Protein AF-A0A833AMT4-F1 (afdb_monomer_lite)

Secondary structure (DSSP, 8-state):
-TTSTTSGGGHHHHHHHHHT-HHHHTTTT--S-HHHHHHTSHHHIIIIIS--TTS--HHHHH-SSS--PPPHHHHHHHHHHH-HHHHHHHHHSTHHHHHHHTT--HHHHHH-STT-----GGGSSSSTT-SGGGT--TTSHHHHHHHHHHHHHHHHHHHHHHHHHHHHHHHHTT---HHHHHHHHHHHHHHHHHHHHGGGT-HHHHHHHHHHHHHHHHHHHHHHHHHHHHHHHHHHHHHHHHHHHHHHHHHHHHHHHHHTT-

Foldseek 3Di:
DCPDCPQQQNVLVNVLVQLQDCVNCVVVPHHRCLSVLLCQAPLNCCCHVVVPSVRDDQCLQQNDPNSDNQPLVRNLVSCCVPLVLLSVLLCPAPVNVVCVVVSHNPPCLQQNDSNGYDDDLCCFADDPNHSQCVPDDPPDPLNVLRNLLSVLLVVLVVLLVVLVVLLVVLVVLPFDNVLLVVLSVVLVVLSVVLVSNVSNSGSVVSNVSSVVSNVSSVVSVVVSVVRVVVVVVVVVVVVVVVVVVVVVVVVVVVVVVVVVVD

Radius of gyration: 29.35 Å; chains: 1; bounding box: 93×36×85 Å

Sequence (262 aa):
DARSTTYALNMPGTCKTCHSDNEYMKEYNIATKQYDDYAGSVHGIALLENQDTGAPACNDCHGNHGAMPPGLTSISHVCGTCHVNNMEYFSESAMAEEFMESDLHACEECHGNHAVQKTNDDMIGSGEKSTCIECHDEGEEAYETAEQIHLDLKNLVTAYDSSSTLLKEVERVGMDALEMSYAVKDAKQRLTQARTLVHTFDADQVKAKTDEGLKFTQDAFDLGVAQLKELQFRRFGFGIATFFMSIVLVALYFKIKDIEKK

Structure (mmCIF, N/CA/C/O backbone):
data_AF-A0A833AMT4-F1
#
_entry.id   AF-A0A833AMT4-F1
#
loop_
_atom_site.group_PDB
_atom_site.id
_atom_site.type_symbol
_atom_site.label_atom_id
_atom_site.label_alt_id
_atom_site.label_comp_id
_atom_site.label_asym_id
_atom_site.label_entity_id
_atom_site.label_seq_id
_atom_site.pdbx_PDB_ins_code
_atom_site.Cartn_x
_atom_site.Cartn_y
_atom_site.Cartn_z
_atom_site.occupancy
_atom_site.B_iso_or_equiv
_atom_site.auth_seq_id
_atom_site.auth_comp_id
_atom_site.auth_asym_id
_atom_site.auth_atom_id
_atom_site.pdbx_PDB_model_num
ATOM 1 N N . ASP A 1 1 ? -7.154 17.784 -28.359 1.00 82.38 1 ASP A N 1
ATOM 2 C CA . ASP A 1 1 ? -8.407 17.277 -28.960 1.00 82.38 1 ASP A CA 1
ATOM 3 C C . ASP A 1 1 ? -8.481 15.782 -28.670 1.00 82.38 1 ASP A C 1
ATOM 5 O O . ASP A 1 1 ? -7.497 15.102 -28.935 1.00 82.38 1 ASP A O 1
ATOM 9 N N . ALA A 1 2 ? -9.587 15.287 -28.107 1.00 89.19 2 ALA A N 1
ATOM 10 C CA . ALA A 1 2 ? -9.754 13.875 -27.734 1.00 89.19 2 ALA A CA 1
ATOM 11 C C . ALA A 1 2 ? -9.814 12.912 -28.938 1.00 89.19 2 ALA A C 1
ATOM 13 O O . ALA A 1 2 ? -9.677 11.704 -28.781 1.00 89.19 2 ALA A O 1
ATOM 14 N N . ARG A 1 3 ? -9.997 13.441 -30.153 1.00 90.75 3 ARG A N 1
ATOM 15 C CA . ARG A 1 3 ? -9.976 12.674 -31.406 1.00 90.75 3 ARG A CA 1
ATOM 16 C C . ARG A 1 3 ? -8.568 12.503 -31.976 1.00 90.75 3 ARG A C 1
ATOM 18 O O . ARG A 1 3 ? -8.404 11.788 -32.957 1.00 90.75 3 ARG A O 1
ATOM 25 N N . SER A 1 4 ? -7.567 13.186 -31.414 1.00 92.62 4 SER A N 1
ATOM 26 C CA . SER A 1 4 ? -6.183 13.047 -31.869 1.00 92.62 4 SER A CA 1
ATOM 27 C C . SER A 1 4 ? -5.673 11.638 -31.587 1.00 92.62 4 SER A C 1
ATOM 29 O O . SER A 1 4 ? -5.893 11.113 -30.496 1.00 92.62 4 SER A O 1
ATOM 31 N N . THR A 1 5 ? -4.918 11.060 -32.517 1.00 90.38 5 THR A N 1
ATOM 32 C CA . THR A 1 5 ? -4.186 9.799 -32.297 1.00 90.38 5 THR A CA 1
ATOM 33 C C . THR A 1 5 ? -3.156 9.925 -31.172 1.00 90.38 5 THR A C 1
ATOM 35 O O . THR A 1 5 ? -2.824 8.942 -30.519 1.00 90.38 5 THR A O 1
ATOM 38 N N . THR A 1 6 ? -2.704 11.150 -30.897 1.00 88.00 6 THR A N 1
ATOM 39 C CA . THR A 1 6 ? -1.773 11.473 -29.810 1.00 88.00 6 THR A CA 1
ATOM 40 C C . THR A 1 6 ? -2.452 11.870 -28.498 1.00 88.00 6 THR A C 1
ATOM 42 O O . THR A 1 6 ? -1.788 12.302 -27.560 1.00 88.00 6 THR A O 1
ATOM 45 N N . TYR A 1 7 ? -3.780 11.783 -28.412 1.00 92.75 7 TYR A N 1
ATOM 46 C CA . TYR A 1 7 ? -4.465 11.957 -27.134 1.00 92.75 7 TYR A CA 1
ATOM 47 C C . TYR A 1 7 ? -4.157 10.767 -26.217 1.00 92.75 7 TYR A C 1
ATOM 49 O O . TYR A 1 7 ? -4.124 9.641 -26.705 1.00 92.75 7 TYR A O 1
ATOM 57 N N . ALA A 1 8 ? -3.968 11.000 -24.913 1.00 90.94 8 ALA A N 1
ATOM 58 C CA . ALA A 1 8 ? -3.487 9.992 -23.959 1.00 90.94 8 ALA A CA 1
ATOM 59 C C . ALA A 1 8 ? -4.225 8.643 -24.071 1.00 90.94 8 ALA A C 1
ATOM 61 O O . ALA A 1 8 ? -3.590 7.612 -24.262 1.00 90.94 8 ALA A O 1
ATOM 62 N N . LEU A 1 9 ? -5.565 8.655 -24.099 1.00 94.38 9 LEU A N 1
ATOM 63 C CA . LEU A 1 9 ? -6.379 7.432 -24.218 1.00 94.38 9 LEU A CA 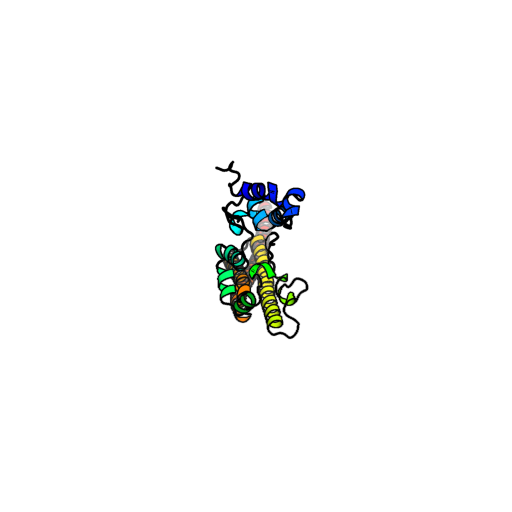1
ATOM 64 C C . LEU A 1 9 ? -6.212 6.694 -25.558 1.00 94.38 9 LEU A C 1
ATOM 66 O O . LEU A 1 9 ? -6.412 5.485 -25.637 1.00 94.38 9 LEU A O 1
ATOM 70 N N . ASN A 1 10 ? -5.852 7.413 -26.621 1.00 95.25 10 ASN A N 1
ATOM 71 C CA . ASN A 1 10 ? -5.658 6.842 -27.952 1.00 95.25 10 ASN A CA 1
ATOM 72 C C . ASN A 1 10 ? -4.206 6.409 -28.182 1.00 95.25 10 ASN A C 1
ATOM 74 O O . ASN A 1 10 ? -3.952 5.622 -29.092 1.00 95.25 10 ASN A O 1
ATOM 78 N N . MET A 1 11 ? -3.260 6.902 -27.376 1.00 93.94 11 MET A N 1
ATOM 79 C CA . MET A 1 11 ? -1.833 6.709 -27.609 1.00 93.94 11 MET A CA 1
ATOM 80 C C . MET A 1 11 ? -1.427 5.229 -27.631 1.00 93.94 11 MET A C 1
ATOM 82 O O . MET A 1 11 ? -0.800 4.828 -28.614 1.00 93.94 11 MET A O 1
ATOM 86 N N . PRO A 1 12 ? -1.842 4.373 -26.671 1.00 94.81 12 PRO A N 1
ATOM 87 C CA . PRO A 1 12 ? -1.539 2.943 -26.754 1.00 94.81 12 PRO A CA 1
ATOM 88 C C . PRO A 1 12 ? -2.113 2.292 -28.019 1.00 94.81 12 PRO A C 1
ATOM 90 O O . PRO A 1 12 ? -1.480 1.440 -28.642 1.00 94.81 12 PRO A O 1
ATOM 93 N N . GLY A 1 13 ? -3.299 2.743 -28.444 1.00 94.38 13 GLY A N 1
ATOM 94 C CA . GLY A 1 13 ? -3.941 2.314 -29.685 1.00 94.38 13 GLY A CA 1
ATOM 95 C C . GLY A 1 13 ? -3.185 2.748 -30.942 1.00 94.38 13 GLY A C 1
ATOM 96 O O . GLY A 1 13 ? -3.172 2.012 -31.922 1.00 94.38 13 GLY A O 1
ATOM 97 N N . THR A 1 14 ? -2.522 3.901 -30.913 1.00 93.12 14 THR A N 1
ATOM 98 C CA . THR A 1 14 ? -1.650 4.364 -31.997 1.00 93.12 14 THR A CA 1
ATOM 99 C C . THR A 1 14 ? -0.387 3.514 -32.073 1.00 93.12 14 THR A C 1
ATOM 101 O O . THR A 1 14 ? -0.063 3.008 -33.145 1.00 93.12 14 THR A O 1
ATOM 104 N N . CYS A 1 15 ? 0.291 3.284 -30.946 1.00 90.88 15 CYS A N 1
ATOM 105 C CA . CYS A 1 15 ? 1.526 2.496 -30.906 1.00 90.88 15 CYS A CA 1
ATOM 106 C C . CYS A 1 15 ? 1.301 1.044 -31.358 1.00 90.88 15 CYS A C 1
ATOM 108 O O . CYS A 1 15 ? 2.077 0.523 -32.163 1.00 90.88 15 CYS A O 1
ATOM 110 N N . LYS A 1 16 ? 0.206 0.404 -30.918 1.00 93.81 16 LYS A N 1
ATOM 111 C CA . LYS A 1 16 ? -0.076 -1.000 -31.264 1.00 93.81 16 LYS A CA 1
ATOM 112 C C . LYS A 1 16 ? -0.312 -1.243 -32.756 1.00 93.81 16 LYS A C 1
ATOM 114 O O . LYS A 1 16 ? -0.149 -2.374 -33.197 1.00 93.81 16 LYS A O 1
ATOM 119 N N . THR A 1 17 ? -0.684 -0.215 -33.532 1.00 92.56 17 THR A N 1
ATOM 120 C CA . THR A 1 17 ? -0.921 -0.369 -34.983 1.00 92.56 17 THR A CA 1
ATOM 121 C C . THR A 1 17 ? 0.271 -0.974 -35.717 1.00 92.56 17 THR A C 1
ATOM 123 O O . THR A 1 17 ? 0.063 -1.746 -36.645 1.00 92.56 17 THR A O 1
ATOM 126 N N . CYS A 1 18 ? 1.489 -0.667 -35.263 1.00 90.62 18 CYS A N 1
ATOM 127 C CA . CYS A 1 18 ? 2.718 -1.273 -35.765 1.00 90.62 18 CYS A CA 1
ATOM 128 C C . CYS A 1 18 ? 3.323 -2.240 -34.741 1.00 90.62 18 CYS A C 1
ATOM 130 O O . CYS A 1 18 ? 3.730 -3.336 -35.105 1.00 90.62 18 CYS A O 1
ATOM 132 N N . HIS A 1 19 ? 3.355 -1.872 -33.453 1.00 89.62 19 HIS A N 1
ATOM 133 C CA . HIS A 1 19 ? 4.061 -2.648 -32.425 1.00 89.62 19 HIS A CA 1
ATOM 134 C C . HIS A 1 19 ? 3.354 -3.939 -31.992 1.00 89.62 19 HIS A C 1
ATOM 136 O O . HIS A 1 19 ? 3.947 -4.716 -31.255 1.00 89.62 19 HIS A O 1
ATOM 142 N N . SER A 1 20 ? 2.130 -4.196 -32.457 1.00 93.25 20 SER A N 1
ATOM 143 C CA . SER A 1 20 ? 1.444 -5.484 -32.273 1.00 93.25 20 SER A CA 1
ATOM 144 C C . SER A 1 20 ? 1.260 -6.260 -33.581 1.00 93.25 20 SER A C 1
ATOM 146 O O . SER A 1 20 ? 0.600 -7.297 -33.590 1.00 93.25 20 SER A O 1
ATOM 148 N N . ASP A 1 21 ? 1.849 -5.791 -34.685 1.00 93.31 21 ASP A N 1
ATOM 149 C CA . ASP A 1 21 ? 1.846 -6.498 -35.966 1.00 93.31 21 ASP A CA 1
ATOM 150 C C . ASP A 1 21 ? 3.080 -7.409 -36.069 1.00 93.31 21 ASP A C 1
ATOM 152 O O . ASP A 1 21 ? 4.215 -6.955 -36.214 1.00 93.31 21 ASP A O 1
ATOM 156 N N . ASN A 1 22 ? 2.848 -8.723 -35.999 1.00 89.94 22 ASN A N 1
ATOM 157 C CA . ASN A 1 22 ? 3.905 -9.734 -36.075 1.00 89.94 22 ASN A CA 1
ATOM 158 C C . ASN A 1 22 ? 4.671 -9.724 -37.398 1.00 89.94 22 ASN A C 1
ATOM 160 O O . ASN A 1 22 ? 5.866 -10.009 -37.392 1.00 89.94 22 ASN A O 1
ATOM 164 N N . GLU A 1 23 ? 4.011 -9.428 -38.519 1.00 89.81 23 GLU A N 1
ATOM 165 C CA . GLU A 1 23 ? 4.678 -9.410 -39.821 1.00 89.81 23 GLU A CA 1
ATOM 166 C C . GLU A 1 23 ? 5.531 -8.149 -39.960 1.00 89.81 23 GLU A C 1
ATOM 168 O O . GLU A 1 23 ? 6.683 -8.239 -40.384 1.00 89.81 23 GLU A O 1
ATOM 173 N N . TYR A 1 24 ? 5.013 -6.996 -39.523 1.00 88.06 24 TYR A N 1
ATOM 174 C CA . TYR A 1 24 ? 5.758 -5.735 -39.552 1.00 88.06 24 TYR A CA 1
ATOM 175 C C . TYR A 1 24 ? 6.965 -5.743 -38.599 1.00 88.06 24 TYR A C 1
ATOM 177 O O . TYR A 1 24 ? 8.053 -5.301 -38.966 1.00 88.06 24 TYR A O 1
ATOM 185 N N . MET A 1 25 ? 6.810 -6.282 -37.383 1.00 89.44 25 MET A N 1
ATOM 186 C CA . MET A 1 25 ? 7.874 -6.270 -36.368 1.00 89.44 25 MET A CA 1
ATOM 187 C C . MET A 1 25 ? 8.933 -7.366 -36.556 1.00 89.44 25 MET A C 1
ATOM 189 O O . MET A 1 25 ? 9.996 -7.301 -35.931 1.00 89.44 25 MET A O 1
ATOM 193 N N . LYS A 1 26 ? 8.692 -8.346 -37.438 1.00 87.25 26 LYS A N 1
ATOM 194 C CA . LYS A 1 26 ? 9.586 -9.491 -37.680 1.00 87.25 26 LYS A CA 1
ATOM 195 C C . LYS A 1 26 ? 11.013 -9.087 -38.050 1.00 87.25 26 LYS A C 1
ATOM 197 O O . LYS A 1 26 ? 11.959 -9.732 -37.608 1.00 87.25 26 LYS A O 1
ATOM 202 N N . GLU A 1 27 ? 11.172 -8.027 -38.840 1.00 87.12 27 GLU A N 1
ATOM 203 C CA . GLU A 1 27 ? 12.487 -7.539 -39.286 1.00 87.12 27 GLU A CA 1
ATOM 204 C C . GLU A 1 27 ? 13.276 -6.829 -38.174 1.00 87.12 27 GLU A C 1
ATOM 206 O O . GLU A 1 27 ? 14.501 -6.741 -38.248 1.00 87.12 27 GLU A O 1
ATOM 211 N N . TYR A 1 28 ? 12.592 -6.361 -37.127 1.00 82.31 28 TYR A N 1
ATOM 212 C CA . TYR A 1 28 ? 13.184 -5.588 -36.033 1.00 82.31 28 TYR A CA 1
ATOM 213 C C . TYR A 1 28 ? 13.529 -6.439 -34.805 1.00 82.31 28 TYR A C 1
ATOM 215 O O . TYR A 1 28 ? 14.198 -5.947 -33.900 1.00 82.31 28 TYR A O 1
ATOM 223 N N . ASN A 1 29 ? 13.089 -7.705 -34.765 1.00 79.88 29 ASN A N 1
ATOM 224 C CA . ASN A 1 29 ? 13.274 -8.621 -33.632 1.00 79.88 29 ASN A CA 1
ATOM 225 C C . ASN A 1 29 ? 12.765 -8.046 -32.291 1.00 79.88 29 ASN A C 1
ATOM 227 O O . ASN A 1 29 ? 13.353 -8.265 -31.233 1.00 79.88 29 ASN A O 1
ATOM 231 N N . ILE A 1 30 ? 11.670 -7.287 -32.341 1.00 80.56 30 ILE A N 1
ATOM 232 C CA . ILE A 1 30 ? 10.996 -6.727 -31.166 1.00 80.56 30 ILE A CA 1
ATOM 233 C C . ILE A 1 30 ? 9.756 -7.586 -30.905 1.00 80.56 30 ILE A C 1
ATOM 235 O O . ILE A 1 30 ? 9.039 -7.944 -31.840 1.00 80.56 30 ILE A O 1
ATOM 239 N N . ALA A 1 31 ? 9.497 -7.930 -29.641 1.00 87.00 31 ALA A N 1
ATOM 240 C CA . ALA A 1 31 ? 8.264 -8.629 -29.278 1.00 87.00 31 ALA A CA 1
ATOM 241 C C . ALA A 1 31 ? 7.025 -7.776 -29.625 1.00 87.00 31 ALA A C 1
ATOM 243 O O . ALA A 1 31 ? 7.148 -6.571 -29.819 1.00 87.00 31 ALA A O 1
ATOM 244 N N . THR A 1 32 ? 5.845 -8.391 -29.701 1.00 91.62 32 THR A N 1
ATOM 245 C CA . THR A 1 32 ? 4.599 -7.723 -30.138 1.00 91.62 32 THR A CA 1
ATOM 246 C C . THR A 1 32 ? 3.486 -7.702 -29.092 1.00 91.62 32 THR A C 1
ATOM 248 O O . THR A 1 32 ? 2.411 -7.137 -29.316 1.00 91.62 32 THR A O 1
ATOM 251 N N . LYS A 1 33 ? 3.741 -8.305 -27.926 1.00 93.06 33 LYS A N 1
ATOM 252 C CA . LYS A 1 33 ? 2.773 -8.438 -26.828 1.00 93.06 33 LYS A CA 1
ATOM 253 C C . LYS A 1 33 ? 2.704 -7.229 -25.889 1.00 93.06 33 LYS A C 1
ATOM 255 O O . LYS A 1 33 ? 1.889 -7.213 -24.982 1.00 93.06 33 LYS A O 1
ATOM 260 N N . GLN A 1 34 ? 3.534 -6.208 -26.090 1.00 91.19 34 GLN A N 1
ATOM 261 C CA . GLN A 1 34 ? 3.708 -5.089 -25.156 1.00 91.19 34 GLN A CA 1
ATOM 262 C C . GLN A 1 34 ? 2.431 -4.278 -24.978 1.00 91.19 34 GLN A C 1
ATOM 264 O O . GLN A 1 34 ? 2.212 -3.742 -23.899 1.00 91.19 34 GLN A O 1
ATOM 269 N N . TYR A 1 35 ? 1.593 -4.173 -26.014 1.00 94.88 35 TYR A N 1
ATOM 270 C CA . TYR A 1 35 ? 0.285 -3.540 -25.864 1.00 94.88 35 TYR A CA 1
ATOM 271 C C . TYR A 1 35 ? -0.619 -4.342 -24.927 1.00 94.88 35 TYR A C 1
ATOM 273 O O . TYR A 1 35 ? -1.262 -3.744 -24.070 1.00 94.88 35 TYR A O 1
ATOM 281 N N . ASP A 1 36 ? -0.660 -5.666 -25.081 1.00 95.56 36 ASP A N 1
ATOM 282 C CA . ASP A 1 36 ? -1.498 -6.536 -24.255 1.00 95.56 36 ASP A CA 1
ATOM 283 C C . ASP A 1 36 ? -0.983 -6.570 -22.808 1.00 95.56 36 ASP A C 1
ATOM 285 O O . ASP A 1 36 ? -1.766 -6.408 -21.872 1.00 95.56 36 ASP A O 1
ATOM 289 N N . ASP A 1 37 ? 0.338 -6.670 -22.630 1.00 95.94 37 ASP A N 1
ATOM 290 C CA . ASP A 1 37 ? 1.014 -6.567 -21.333 1.00 95.94 37 ASP A CA 1
ATOM 291 C C . ASP A 1 37 ? 0.705 -5.221 -20.658 1.00 95.94 37 ASP A C 1
ATOM 293 O O . ASP A 1 37 ? 0.263 -5.185 -19.509 1.00 95.94 37 ASP A O 1
ATOM 297 N N . TYR A 1 38 ? 0.871 -4.112 -21.393 1.00 96.38 38 TYR A N 1
ATOM 298 C CA . TYR A 1 38 ? 0.565 -2.770 -20.903 1.00 96.38 38 TYR A CA 1
ATOM 299 C C . TYR A 1 38 ? -0.904 -2.636 -20.538 1.00 96.38 38 TYR A C 1
ATOM 301 O O . TYR A 1 38 ? -1.201 -2.143 -19.454 1.00 96.38 38 TYR A O 1
ATOM 309 N N . ALA A 1 39 ? -1.822 -3.088 -21.392 1.00 96.88 39 ALA A N 1
ATOM 310 C CA . ALA A 1 39 ? -3.253 -3.005 -21.130 1.00 96.88 39 ALA A CA 1
ATOM 311 C C . ALA A 1 39 ? -3.651 -3.761 -19.850 1.00 96.88 39 ALA A C 1
ATOM 313 O O . ALA A 1 39 ? -4.531 -3.293 -19.134 1.00 96.88 39 ALA A O 1
ATOM 314 N N . GLY A 1 40 ? -2.971 -4.871 -19.540 1.00 96.56 40 GLY A N 1
ATOM 315 C CA . GLY A 1 40 ? -3.134 -5.626 -18.293 1.00 96.56 40 GLY A CA 1
ATOM 316 C C . GLY A 1 40 ? -2.304 -5.125 -17.101 1.00 96.56 40 GLY A C 1
ATOM 317 O O . GLY A 1 40 ? -2.398 -5.694 -16.013 1.00 96.56 40 GLY A O 1
ATOM 318 N N . SER A 1 41 ? -1.474 -4.096 -17.276 1.00 97.50 41 SER A N 1
ATOM 319 C CA . SER A 1 41 ? -0.667 -3.499 -16.204 1.00 97.50 41 SER A CA 1
ATOM 320 C C . SER A 1 41 ? -1.483 -2.532 -15.345 1.00 97.50 41 SER A C 1
ATOM 322 O O . SER A 1 41 ? -2.541 -2.046 -15.752 1.00 97.50 41 SER A O 1
ATOM 324 N N . VAL A 1 42 ? -0.960 -2.158 -14.174 1.00 96.81 42 VAL A N 1
ATOM 325 C CA . VAL A 1 42 ? -1.609 -1.142 -13.322 1.00 96.81 42 VAL A CA 1
ATOM 326 C C . VAL A 1 42 ? -1.761 0.210 -14.020 1.00 96.81 42 VAL A C 1
ATOM 328 O O . VAL A 1 42 ? -2.761 0.895 -13.803 1.00 96.81 42 VAL A O 1
ATOM 331 N N . HIS A 1 43 ? -0.813 0.580 -14.885 1.00 96.19 43 HIS A N 1
ATOM 332 C CA . HIS A 1 43 ? -0.879 1.820 -15.656 1.00 96.19 43 HIS A CA 1
ATOM 333 C C . HIS A 1 43 ? -1.900 1.728 -16.792 1.00 96.19 43 HIS A C 1
ATOM 335 O O . HIS A 1 43 ? -2.680 2.660 -16.978 1.00 96.19 43 HIS A O 1
ATOM 341 N N . GLY A 1 44 ? -1.951 0.601 -17.507 1.00 97.12 44 GLY A N 1
ATOM 342 C CA . GLY A 1 44 ? -2.941 0.391 -18.563 1.00 97.12 44 GLY A CA 1
ATOM 343 C C . GLY A 1 44 ? -4.363 0.302 -18.032 1.00 97.12 44 GLY A C 1
ATOM 344 O O . GLY A 1 44 ? -5.245 0.926 -18.611 1.00 97.12 44 GLY A O 1
ATOM 345 N N . ILE A 1 45 ? -4.590 -0.364 -16.898 1.00 97.75 45 ILE A N 1
ATOM 346 C CA . ILE A 1 45 ? -5.901 -0.382 -16.230 1.00 97.75 45 ILE A CA 1
ATOM 347 C C . ILE A 1 45 ? -6.308 1.044 -15.827 1.00 97.75 45 ILE A C 1
ATOM 349 O O . ILE A 1 45 ? -7.436 1.470 -16.083 1.00 97.75 45 ILE A O 1
ATOM 353 N N . ALA A 1 46 ? -5.394 1.826 -15.243 1.00 97.69 46 ALA A N 1
ATOM 354 C CA . ALA A 1 46 ? -5.676 3.214 -14.883 1.00 97.69 46 ALA A CA 1
ATOM 355 C C . ALA A 1 46 ? -6.015 4.084 -16.111 1.00 97.69 46 ALA A C 1
ATOM 357 O O . ALA A 1 46 ? -7.027 4.789 -16.104 1.00 97.69 46 ALA A O 1
ATOM 358 N N . LEU A 1 47 ? -5.228 3.993 -17.186 1.00 97.56 47 LEU A N 1
ATOM 359 C CA . LEU A 1 47 ? -5.435 4.808 -18.381 1.00 97.56 47 LEU A CA 1
ATOM 360 C C . LEU A 1 47 ? -6.642 4.346 -19.210 1.00 97.56 47 LEU A C 1
ATOM 362 O O . LEU A 1 47 ? -7.492 5.154 -19.571 1.00 97.56 47 LEU A O 1
ATOM 366 N N . LEU A 1 48 ? -6.708 3.060 -19.556 1.00 97.00 48 LEU A N 1
ATOM 367 C CA . LEU A 1 48 ? -7.653 2.520 -20.537 1.00 97.00 48 LEU A CA 1
ATOM 368 C C . LEU A 1 48 ? -9.012 2.178 -19.921 1.00 97.00 48 LEU A C 1
ATOM 370 O O . LEU A 1 48 ? -10.036 2.445 -20.550 1.00 97.00 48 LEU A O 1
ATOM 374 N N . GLU A 1 49 ? -9.036 1.608 -18.712 1.00 96.75 49 GLU A N 1
ATOM 375 C CA . GLU A 1 49 ? -10.290 1.214 -18.054 1.00 96.75 49 GLU A CA 1
ATOM 376 C C . GLU A 1 49 ? -10.865 2.353 -17.210 1.00 96.75 49 GLU A C 1
ATOM 378 O O . GLU A 1 49 ? -12.033 2.712 -17.371 1.00 96.75 49 GLU A O 1
ATOM 383 N N . ASN A 1 50 ? -10.044 2.967 -16.350 1.00 97.31 50 ASN A N 1
ATOM 384 C CA . ASN A 1 50 ? -10.497 4.043 -15.460 1.00 97.31 50 ASN A CA 1
ATOM 385 C C . ASN A 1 50 ? -10.520 5.426 -16.132 1.00 97.31 50 ASN A C 1
ATOM 387 O O . ASN A 1 50 ? -10.999 6.383 -15.524 1.00 97.31 50 ASN A O 1
ATOM 391 N N . GLN A 1 51 ? -10.038 5.534 -17.378 1.00 96.44 51 GLN A N 1
ATOM 392 C CA . GLN A 1 51 ? -9.950 6.786 -18.141 1.00 96.44 51 GLN A CA 1
ATOM 393 C C . GLN A 1 51 ? -9.156 7.887 -17.418 1.00 96.44 51 GLN A C 1
ATOM 395 O O . GLN A 1 51 ? -9.395 9.080 -17.631 1.00 96.44 51 GLN A O 1
ATOM 400 N N . ASP A 1 52 ? -8.206 7.498 -16.565 1.00 96.50 52 ASP A N 1
ATOM 401 C CA . ASP A 1 52 ? -7.347 8.431 -15.850 1.00 96.50 52 ASP A CA 1
ATOM 402 C C . ASP A 1 52 ? -6.231 8.915 -16.778 1.00 96.50 52 ASP A C 1
ATOM 404 O O . ASP A 1 52 ? -5.213 8.253 -16.969 1.00 96.50 52 ASP A O 1
ATOM 408 N N . THR A 1 53 ? -6.412 10.099 -17.363 1.00 93.88 53 THR A N 1
ATOM 409 C CA . THR A 1 53 ? -5.406 10.711 -18.243 1.00 93.88 53 THR A CA 1
ATOM 410 C C . THR A 1 53 ? -4.141 11.169 -17.511 1.00 93.88 53 THR A C 1
ATOM 412 O O . THR A 1 53 ? -3.244 11.696 -18.164 1.00 93.88 53 THR A O 1
ATOM 415 N N . GLY A 1 54 ? -4.084 11.045 -16.180 1.00 92.62 54 GLY A N 1
ATOM 416 C CA . GLY A 1 54 ? -2.862 11.215 -15.395 1.00 92.62 54 GLY A CA 1
ATOM 417 C C . GLY A 1 54 ? -1.987 9.959 -15.345 1.00 92.62 54 GLY A C 1
ATOM 418 O O . GLY A 1 54 ? -0.825 10.061 -14.958 1.00 92.62 54 GLY A O 1
ATOM 419 N N . ALA A 1 55 ? -2.511 8.793 -15.739 1.00 95.06 55 ALA A N 1
ATOM 420 C CA . ALA A 1 55 ? -1.729 7.568 -15.854 1.00 95.06 55 ALA A CA 1
ATOM 421 C C . ALA A 1 55 ? -0.829 7.598 -17.105 1.00 95.06 55 ALA A C 1
ATOM 423 O O . ALA A 1 55 ? -1.246 8.117 -18.145 1.00 95.06 55 ALA A O 1
ATOM 424 N N . PRO A 1 56 ? 0.388 7.028 -17.038 1.00 93.75 56 PRO A N 1
ATOM 425 C CA . PRO A 1 56 ? 1.331 7.085 -18.146 1.00 93.75 56 PRO A CA 1
ATOM 426 C C . PRO A 1 56 ? 0.882 6.195 -19.310 1.00 93.75 56 PRO A C 1
ATOM 428 O O . PRO A 1 56 ? 0.481 5.043 -19.118 1.00 93.75 56 PRO A O 1
ATOM 431 N N . ALA A 1 57 ? 0.995 6.720 -20.525 1.00 93.75 57 ALA A N 1
ATOM 432 C CA . ALA A 1 57 ? 0.848 6.016 -21.791 1.00 93.75 57 ALA A CA 1
ATOM 433 C C . ALA A 1 57 ? 2.218 5.614 -22.371 1.00 93.75 57 ALA A C 1
ATOM 435 O O . ALA A 1 57 ? 3.278 5.906 -21.820 1.00 93.75 57 ALA A O 1
ATOM 436 N N . CYS A 1 58 ? 2.220 4.936 -23.524 1.00 91.38 58 CYS A N 1
ATOM 437 C CA . CYS A 1 58 ? 3.444 4.403 -24.136 1.00 91.38 58 CYS A CA 1
ATOM 438 C C . CYS A 1 58 ? 4.526 5.474 -24.384 1.00 91.38 58 CYS A C 1
ATOM 440 O O . CYS A 1 58 ? 5.714 5.217 -24.200 1.00 91.38 58 CYS A O 1
ATOM 442 N N . ASN A 1 59 ? 4.121 6.677 -24.791 1.00 90.06 59 ASN A N 1
ATOM 443 C CA . ASN A 1 59 ? 5.011 7.802 -25.086 1.00 90.06 59 ASN A CA 1
ATOM 444 C C . ASN A 1 59 ? 5.571 8.487 -23.827 1.00 90.06 59 ASN A C 1
ATOM 446 O O . ASN A 1 59 ? 6.560 9.206 -23.940 1.00 90.06 59 ASN A O 1
ATOM 450 N N . ASP A 1 60 ? 4.973 8.284 -22.652 1.00 89.75 60 ASP A N 1
ATOM 451 C CA . ASP A 1 60 ? 5.495 8.841 -21.399 1.00 89.75 60 ASP A CA 1
ATOM 452 C C . ASP A 1 60 ? 6.753 8.089 -20.939 1.00 89.75 60 ASP A C 1
ATOM 454 O O . ASP A 1 60 ? 7.614 8.670 -20.284 1.00 89.75 60 ASP A O 1
ATOM 458 N N . CYS A 1 61 ? 6.911 6.827 -21.363 1.00 87.44 61 CYS A N 1
ATOM 459 C CA . CYS A 1 61 ? 8.122 6.039 -21.120 1.00 87.44 61 CYS A CA 1
ATOM 460 C C . CYS A 1 61 ? 9.087 6.007 -22.314 1.00 87.44 61 CYS A C 1
ATOM 462 O O . CYS A 1 61 ? 10.299 6.026 -22.123 1.00 87.44 61 CYS A O 1
ATOM 464 N N . HIS A 1 62 ? 8.571 5.949 -23.547 1.00 85.62 62 HIS A N 1
ATOM 465 C CA . HIS A 1 62 ? 9.395 5.849 -24.767 1.00 85.62 62 HIS A CA 1
ATOM 466 C C . HIS A 1 62 ? 9.713 7.211 -25.401 1.00 85.62 62 HIS A C 1
ATOM 468 O O . HIS A 1 62 ? 10.536 7.300 -26.308 1.00 85.62 62 HIS A O 1
ATOM 474 N N . GLY A 1 63 ? 9.070 8.285 -24.944 1.00 83.88 63 GLY A N 1
ATOM 475 C CA . GLY A 1 63 ? 9.137 9.604 -25.564 1.00 83.88 63 GLY A CA 1
ATOM 476 C C . GLY A 1 63 ? 8.169 9.772 -26.743 1.00 83.88 63 GLY A C 1
ATOM 477 O O . GLY A 1 63 ? 7.500 8.845 -27.195 1.00 83.88 63 GLY A O 1
ATOM 478 N N . ASN A 1 64 ? 8.078 11.005 -27.252 1.00 78.81 64 ASN A N 1
ATOM 479 C CA . ASN A 1 64 ? 7.154 11.369 -28.336 1.00 78.81 64 ASN A CA 1
ATOM 480 C C . ASN A 1 64 ? 7.820 11.374 -29.723 1.00 78.81 64 ASN A C 1
ATOM 482 O O . ASN A 1 64 ? 7.234 10.923 -30.705 1.00 78.81 64 ASN A O 1
ATOM 486 N N . HIS A 1 65 ? 9.042 11.904 -29.816 1.00 71.75 65 HIS A N 1
ATOM 487 C CA . HIS A 1 65 ? 9.814 11.978 -31.055 1.00 71.75 65 HIS A CA 1
ATOM 488 C C . HIS A 1 65 ? 11.034 11.077 -30.944 1.00 71.75 65 HIS A C 1
ATOM 490 O O . HIS A 1 65 ? 11.827 11.243 -30.025 1.00 71.75 65 HIS A O 1
ATOM 496 N N . GLY A 1 66 ? 11.180 10.148 -31.892 1.00 62.31 66 GLY A N 1
ATOM 497 C CA . GLY A 1 66 ? 12.207 9.117 -31.792 1.00 62.31 66 GLY A CA 1
ATOM 498 C C . GLY A 1 66 ? 11.922 8.188 -30.621 1.00 62.31 66 GLY A C 1
ATOM 499 O O . GLY A 1 66 ? 12.804 8.010 -29.794 1.00 62.31 66 GLY A O 1
ATOM 500 N N . ALA A 1 67 ? 10.687 7.661 -30.556 1.00 61.53 67 ALA A N 1
ATOM 501 C CA . ALA A 1 67 ? 10.292 6.619 -29.616 1.00 61.53 67 ALA A CA 1
ATOM 502 C C . ALA A 1 67 ? 11.252 5.436 -29.773 1.00 61.53 67 ALA A C 1
ATOM 504 O O . ALA A 1 67 ? 11.123 4.604 -30.670 1.00 61.53 67 ALA A O 1
ATOM 505 N N . MET A 1 68 ? 12.291 5.468 -28.962 1.00 63.50 68 MET A N 1
ATOM 506 C CA . MET A 1 68 ? 13.358 4.495 -28.892 1.00 63.50 68 MET A CA 1
ATOM 507 C C . MET A 1 68 ? 13.067 3.706 -27.625 1.00 63.50 68 MET A C 1
ATOM 509 O O . MET A 1 68 ? 12.580 4.310 -26.663 1.00 63.50 68 MET A O 1
ATOM 513 N N . PRO A 1 69 ? 13.380 2.402 -27.578 1.00 61.31 69 PRO A N 1
ATOM 514 C CA . PRO A 1 69 ? 13.496 1.731 -26.298 1.00 61.31 69 PRO A CA 1
ATOM 515 C C . PRO A 1 69 ? 14.340 2.634 -25.390 1.00 61.31 69 PRO A C 1
ATOM 517 O O . PRO A 1 69 ? 15.463 2.976 -25.787 1.00 61.31 69 PRO A O 1
ATOM 520 N N . PRO A 1 70 ? 13.794 3.131 -24.267 1.00 59.56 70 PRO A N 1
ATOM 521 C CA . PRO A 1 70 ? 14.580 3.922 -23.338 1.00 59.56 70 PRO A CA 1
ATOM 522 C C . PRO A 1 70 ? 15.863 3.145 -23.032 1.00 59.56 70 PRO A C 1
ATOM 524 O O . PRO A 1 70 ? 15.821 1.938 -22.802 1.00 59.56 70 PRO A O 1
ATOM 527 N N . GLY A 1 71 ? 17.014 3.818 -23.126 1.00 58.31 71 GLY A N 1
ATOM 528 C CA . GLY A 1 71 ? 18.284 3.203 -22.743 1.00 58.31 71 GLY A CA 1
ATOM 529 C C . GLY A 1 71 ? 18.240 2.751 -21.281 1.00 58.31 71 GLY A C 1
ATOM 530 O O . GLY A 1 71 ? 17.404 3.227 -20.518 1.00 58.31 71 GLY A O 1
ATOM 531 N N . LEU A 1 72 ? 19.160 1.874 -20.889 1.00 49.25 72 LEU A N 1
ATOM 532 C CA . LEU A 1 72 ? 19.216 1.220 -19.570 1.00 49.25 72 LEU A CA 1
ATOM 533 C C . LEU A 1 72 ? 19.080 2.222 -18.402 1.00 49.25 72 LEU A C 1
ATOM 535 O O . LEU A 1 72 ? 18.274 2.047 -17.497 1.00 49.25 72 LEU A O 1
ATOM 539 N N . THR A 1 73 ? 19.760 3.369 -18.489 1.00 54.84 73 THR A N 1
ATOM 540 C CA . THR A 1 73 ? 19.706 4.454 -17.487 1.00 54.84 73 THR A CA 1
ATOM 541 C C . THR A 1 73 ? 18.410 5.288 -17.529 1.00 54.84 73 THR A C 1
ATOM 543 O O . THR A 1 73 ? 18.126 6.066 -16.621 1.00 54.84 73 THR A O 1
ATOM 546 N N . SER A 1 74 ? 17.627 5.176 -18.603 1.00 64.25 74 SER A N 1
ATOM 547 C CA . SER A 1 74 ? 16.453 6.008 -18.884 1.00 64.25 74 SER A CA 1
ATOM 548 C C . SER A 1 74 ? 15.155 5.437 -18.312 1.00 64.25 74 SER A C 1
ATOM 550 O O . SER A 1 74 ? 14.256 6.231 -18.041 1.00 64.25 74 SER A O 1
ATOM 552 N N . ILE A 1 75 ? 15.020 4.118 -18.123 1.00 67.19 75 ILE A N 1
ATOM 553 C CA . ILE A 1 75 ? 13.760 3.516 -17.634 1.00 67.19 75 ILE A CA 1
ATOM 554 C C . ILE A 1 75 ? 13.552 3.820 -16.151 1.00 67.19 75 ILE A C 1
ATOM 556 O O . ILE A 1 75 ? 12.513 4.364 -15.775 1.00 67.19 75 ILE A O 1
ATOM 560 N N . SER A 1 76 ? 14.572 3.595 -15.325 1.00 74.06 76 SER A N 1
ATOM 561 C CA . SER A 1 76 ? 14.539 3.919 -13.893 1.00 74.06 76 SER A CA 1
ATOM 562 C C . SER A 1 76 ? 14.220 5.401 -13.655 1.00 74.06 76 SER A C 1
ATOM 564 O O . SER A 1 76 ? 13.412 5.751 -12.793 1.00 74.06 76 SER A O 1
ATOM 566 N N . HIS A 1 77 ? 14.774 6.289 -14.489 1.00 79.75 77 HIS A N 1
ATOM 567 C CA . HIS A 1 77 ? 14.493 7.724 -14.413 1.00 79.75 77 HIS A CA 1
ATOM 568 C C . HIS A 1 77 ? 13.051 8.085 -14.818 1.00 79.75 77 HIS A C 1
ATOM 570 O O . HIS A 1 77 ? 12.443 8.979 -14.222 1.00 79.75 77 HIS A O 1
ATOM 576 N N . VAL A 1 78 ? 12.467 7.373 -15.789 1.00 87.25 78 VAL A N 1
ATOM 577 C CA . VAL A 1 78 ? 11.052 7.534 -16.165 1.00 87.25 78 VAL A CA 1
ATOM 578 C C . VAL A 1 78 ? 10.152 7.184 -14.981 1.00 87.25 78 VAL A C 1
ATOM 580 O O . VAL A 1 78 ? 9.295 7.990 -14.614 1.00 87.25 78 VAL A O 1
ATOM 583 N N . CYS A 1 79 ? 10.378 6.037 -14.333 1.00 89.75 79 CYS A N 1
ATOM 584 C CA . CYS A 1 79 ? 9.618 5.635 -13.146 1.00 89.75 79 CYS A CA 1
ATOM 585 C C . CYS A 1 79 ? 9.719 6.694 -12.035 1.00 89.75 79 CYS A C 1
ATOM 587 O O . CYS A 1 79 ? 8.704 7.093 -11.453 1.00 89.75 79 CYS A O 1
ATOM 589 N N . GLY A 1 80 ? 10.926 7.219 -11.802 1.00 90.00 80 GLY A N 1
ATOM 590 C CA . GLY A 1 80 ? 11.202 8.254 -10.804 1.00 90.00 80 GLY A CA 1
ATOM 591 C C . GLY A 1 80 ? 10.542 9.612 -11.059 1.00 90.00 80 GLY A C 1
ATOM 592 O O . GLY A 1 80 ? 10.420 10.399 -10.124 1.00 90.00 80 GLY A O 1
ATOM 593 N N . THR A 1 81 ? 10.045 9.886 -12.272 1.00 88.50 81 THR A N 1
ATOM 594 C CA . THR A 1 81 ? 9.314 11.136 -12.566 1.00 88.50 81 THR A CA 1
ATOM 595 C C . THR A 1 81 ? 7.992 11.216 -11.792 1.00 88.50 81 THR A C 1
ATOM 597 O O . THR A 1 81 ? 7.563 12.303 -11.402 1.00 88.50 81 THR A O 1
ATOM 600 N N . CYS A 1 82 ? 7.359 10.067 -11.530 1.00 92.31 82 CYS A N 1
ATOM 601 C CA . CYS A 1 82 ? 6.129 9.977 -10.739 1.00 92.31 82 CYS A CA 1
ATOM 602 C C . CYS A 1 82 ? 6.362 9.324 -9.368 1.00 92.31 82 CYS A C 1
ATOM 604 O O . CYS A 1 82 ? 5.775 9.751 -8.373 1.00 92.31 82 CYS A O 1
ATOM 606 N N . HIS A 1 83 ? 7.242 8.325 -9.284 1.00 92.75 83 HIS A N 1
ATOM 607 C CA . HIS A 1 83 ? 7.566 7.596 -8.055 1.00 92.75 83 HIS A CA 1
ATOM 608 C C . HIS A 1 83 ? 8.780 8.190 -7.334 1.00 92.75 83 HIS A C 1
ATOM 610 O O . HIS A 1 83 ? 9.721 7.476 -6.992 1.00 92.75 83 HIS A O 1
ATOM 616 N N . VAL A 1 84 ? 8.741 9.503 -7.093 1.00 93.62 84 VAL A N 1
ATOM 617 C CA . VAL A 1 84 ? 9.893 10.287 -6.616 1.00 93.62 84 VAL A CA 1
ATOM 618 C C . VAL A 1 84 ? 10.502 9.705 -5.341 1.00 93.62 84 VAL A C 1
ATOM 620 O O . VAL A 1 84 ? 11.695 9.443 -5.321 1.00 93.62 84 VAL A O 1
ATOM 623 N N . ASN A 1 85 ? 9.690 9.405 -4.321 1.00 94.75 85 ASN A N 1
ATOM 624 C CA . ASN A 1 85 ? 10.207 8.864 -3.058 1.00 94.75 85 ASN A CA 1
ATOM 625 C C . ASN A 1 85 ? 10.867 7.488 -3.236 1.00 94.75 85 ASN A C 1
ATOM 627 O O . ASN A 1 85 ? 11.874 7.211 -2.601 1.00 94.75 85 ASN A O 1
ATOM 631 N N . ASN A 1 86 ? 10.304 6.620 -4.087 1.00 94.62 86 ASN A N 1
ATOM 632 C CA . ASN A 1 86 ? 10.885 5.297 -4.330 1.00 94.62 86 ASN A CA 1
ATOM 633 C C . ASN A 1 86 ? 12.239 5.436 -5.030 1.00 94.62 86 ASN A C 1
ATOM 635 O O . ASN A 1 86 ? 13.187 4.752 -4.665 1.00 94.62 86 ASN A O 1
ATOM 639 N N . MET A 1 87 ? 12.324 6.338 -6.014 1.00 92.38 87 MET A N 1
ATOM 640 C CA . MET A 1 87 ? 13.567 6.622 -6.727 1.00 92.38 87 MET A CA 1
ATOM 641 C C . MET A 1 87 ? 14.616 7.240 -5.801 1.00 92.38 87 MET A C 1
ATOM 643 O O . MET A 1 87 ? 15.766 6.823 -5.846 1.00 92.38 87 MET A O 1
ATOM 647 N N . GLU A 1 88 ? 14.223 8.196 -4.958 1.00 93.31 88 GLU A N 1
ATOM 648 C CA . GLU A 1 88 ? 15.098 8.832 -3.969 1.00 93.31 88 GLU A CA 1
ATOM 649 C C . GLU A 1 88 ? 15.678 7.781 -3.015 1.00 93.31 88 GLU A C 1
ATOM 651 O O . GLU A 1 88 ? 16.893 7.601 -2.982 1.00 93.31 88 GLU A O 1
ATOM 656 N N . TYR A 1 89 ? 14.820 6.994 -2.356 1.00 95.25 89 TYR A N 1
ATOM 657 C CA . TYR A 1 89 ? 15.248 5.935 -1.438 1.00 95.25 89 TYR A CA 1
ATOM 658 C C . TYR A 1 89 ? 16.123 4.876 -2.104 1.00 95.25 89 TYR A C 1
ATOM 660 O O . TYR A 1 89 ? 17.148 4.504 -1.538 1.00 95.25 89 TYR A O 1
ATOM 668 N N . PHE A 1 90 ? 15.757 4.431 -3.310 1.00 93.31 90 PHE A N 1
ATOM 669 C CA . PHE A 1 90 ? 16.577 3.485 -4.058 1.00 93.31 90 PHE A CA 1
ATOM 670 C C . PHE A 1 90 ? 17.948 4.088 -4.369 1.00 93.31 90 PHE A C 1
ATOM 672 O O . PHE A 1 90 ? 18.957 3.462 -4.071 1.00 93.31 90 PHE A O 1
ATOM 679 N N . SER A 1 91 ? 17.996 5.309 -4.911 1.00 90.56 91 SER A N 1
ATOM 680 C CA . SER A 1 91 ? 19.240 5.962 -5.344 1.00 90.56 91 SER A CA 1
ATOM 681 C C . SER A 1 91 ? 20.218 6.274 -4.210 1.00 90.56 91 SER A C 1
ATOM 683 O O . SER A 1 91 ? 21.418 6.356 -4.454 1.00 90.56 91 SER A O 1
ATOM 685 N N . GLU A 1 92 ? 19.714 6.442 -2.985 1.00 91.69 92 GLU A N 1
ATOM 686 C CA . GLU A 1 92 ? 20.524 6.663 -1.782 1.00 91.69 92 GLU A CA 1
ATOM 687 C C . GLU A 1 92 ? 20.910 5.357 -1.070 1.00 91.69 92 GLU A C 1
ATOM 689 O O . GLU A 1 92 ? 21.701 5.378 -0.125 1.00 91.69 92 GLU A O 1
ATOM 694 N N . SER A 1 93 ? 20.360 4.219 -1.499 1.00 91.38 93 SER A N 1
ATOM 695 C CA . SER A 1 93 ? 20.639 2.922 -0.888 1.00 91.38 93 SER A CA 1
ATOM 696 C C . SER A 1 93 ? 22.007 2.368 -1.290 1.00 91.38 93 SER A C 1
ATOM 698 O O . SER A 1 93 ? 22.545 2.678 -2.354 1.00 91.38 93 SER A O 1
ATOM 700 N N . ALA A 1 94 ? 22.536 1.456 -0.471 1.00 86.38 94 ALA A N 1
ATOM 701 C CA . ALA A 1 94 ? 23.764 0.724 -0.789 1.00 86.38 94 ALA A CA 1
ATOM 702 C C . ALA A 1 94 ? 23.638 -0.142 -2.060 1.00 86.38 94 ALA A C 1
ATOM 704 O O . ALA A 1 94 ? 24.642 -0.464 -2.686 1.00 86.38 94 ALA A O 1
ATOM 705 N N . MET A 1 95 ? 22.410 -0.494 -2.456 1.00 87.12 95 MET A N 1
ATOM 706 C CA . MET A 1 95 ? 22.128 -1.337 -3.617 1.00 87.12 95 MET A CA 1
ATOM 707 C C . MET A 1 95 ? 22.253 -0.575 -4.950 1.00 87.12 95 MET A C 1
ATOM 709 O O . MET A 1 95 ? 22.460 -1.184 -5.998 1.00 87.12 95 MET A O 1
ATOM 713 N N . ALA A 1 96 ? 22.144 0.759 -4.934 1.00 88.06 96 ALA A N 1
ATOM 714 C CA . ALA A 1 96 ? 22.136 1.561 -6.158 1.00 88.06 96 ALA A CA 1
ATOM 715 C C . ALA A 1 96 ? 23.438 1.456 -6.959 1.00 88.06 96 ALA A C 1
ATOM 717 O O . ALA A 1 96 ? 23.392 1.377 -8.186 1.00 88.06 96 ALA A O 1
ATOM 718 N N . GLU A 1 97 ? 24.586 1.477 -6.276 1.00 85.31 97 GLU A N 1
ATOM 719 C CA . GLU A 1 97 ? 25.902 1.411 -6.921 1.00 85.31 97 GLU A CA 1
ATOM 720 C C . GLU A 1 97 ? 26.091 0.072 -7.637 1.00 85.31 97 GLU A C 1
ATOM 722 O O . GLU A 1 97 ? 26.394 0.060 -8.827 1.00 85.31 97 GLU A O 1
ATOM 727 N N . GLU A 1 98 ? 25.777 -1.036 -6.963 1.00 85.56 98 GLU A N 1
ATOM 728 C CA . GLU A 1 98 ? 25.876 -2.383 -7.532 1.00 85.56 98 GLU A CA 1
ATOM 729 C C . GLU A 1 98 ? 24.989 -2.551 -8.774 1.00 85.56 98 GLU A C 1
ATOM 731 O O . GLU A 1 98 ? 25.429 -3.083 -9.790 1.00 85.56 98 GLU A O 1
ATOM 736 N N . PHE A 1 99 ? 23.758 -2.029 -8.748 1.00 86.06 99 PHE A N 1
ATOM 737 C CA . PHE A 1 99 ? 22.870 -2.081 -9.913 1.00 86.06 99 PHE A CA 1
ATOM 738 C C . PHE A 1 99 ? 23.419 -1.292 -11.107 1.00 86.06 99 PHE A C 1
ATOM 740 O O . PHE A 1 99 ? 23.279 -1.727 -12.250 1.00 86.06 99 PHE A O 1
ATOM 747 N N . MET A 1 100 ? 24.062 -0.147 -10.856 1.00 80.31 100 MET A N 1
ATOM 748 C CA . MET A 1 100 ? 24.701 0.641 -11.911 1.00 80.31 100 MET A CA 1
ATOM 749 C C . MET A 1 100 ? 25.948 -0.049 -12.478 1.00 80.31 100 MET A C 1
ATOM 751 O O . MET A 1 100 ? 26.174 0.022 -13.686 1.00 80.31 100 MET A O 1
ATOM 755 N N . GLU A 1 101 ? 26.759 -0.693 -11.636 1.00 83.81 101 GLU A N 1
ATOM 756 C CA . GLU A 1 101 ? 27.982 -1.385 -12.068 1.00 83.81 101 GLU A CA 1
ATOM 757 C C . GLU A 1 101 ? 27.689 -2.699 -12.803 1.00 83.81 101 GLU A C 1
ATOM 759 O O . GLU A 1 101 ? 28.362 -3.016 -13.788 1.00 83.81 101 GLU A O 1
ATOM 764 N N . SER A 1 102 ? 26.657 -3.426 -12.369 1.00 81.31 102 SER A N 1
ATOM 765 C CA . SER A 1 102 ? 26.250 -4.719 -12.929 1.00 81.31 102 SER A CA 1
ATOM 766 C C . SER A 1 102 ? 25.313 -4.617 -14.146 1.00 81.31 102 SER A C 1
ATOM 768 O O . SER A 1 102 ? 24.832 -5.641 -14.628 1.00 81.31 102 SER A O 1
ATOM 770 N N . ASP A 1 103 ? 25.081 -3.409 -14.678 1.00 77.56 103 ASP A N 1
ATOM 771 C CA . ASP A 1 103 ? 24.190 -3.136 -15.824 1.00 77.56 103 ASP A CA 1
ATOM 772 C C . ASP A 1 103 ? 22.756 -3.681 -15.614 1.00 77.56 103 ASP A C 1
ATOM 774 O O . ASP A 1 103 ? 22.088 -4.121 -16.552 1.00 77.56 103 ASP A O 1
ATOM 778 N N . LEU A 1 104 ? 22.295 -3.669 -14.354 1.00 82.19 104 LEU A N 1
ATOM 779 C CA . LEU A 1 104 ? 20.962 -4.106 -13.936 1.00 82.19 104 LEU A CA 1
ATOM 780 C C . LEU A 1 104 ? 19.978 -2.939 -13.969 1.00 82.19 104 LEU A C 1
ATOM 782 O O . LEU A 1 104 ? 20.266 -1.815 -13.545 1.00 82.19 104 LEU A O 1
ATOM 786 N N . HIS A 1 105 ? 18.757 -3.211 -14.407 1.00 80.06 105 HIS A N 1
ATOM 787 C CA . HIS A 1 105 ? 17.770 -2.178 -14.662 1.00 80.06 105 HIS A CA 1
ATOM 788 C C . HIS A 1 105 ? 16.881 -1.896 -13.438 1.00 80.06 105 HIS A C 1
ATOM 790 O O . HIS A 1 105 ? 15.670 -2.099 -13.459 1.00 80.06 105 HIS A O 1
ATOM 796 N N . ALA A 1 106 ? 17.503 -1.444 -12.345 1.00 86.50 106 ALA A N 1
ATOM 797 C CA . ALA A 1 106 ? 16.897 -1.013 -11.074 1.00 86.50 106 ALA A CA 1
ATOM 798 C C . ALA A 1 106 ? 15.441 -1.455 -10.819 1.00 86.50 106 ALA A C 1
ATOM 800 O O . ALA A 1 106 ? 15.191 -2.515 -10.251 1.00 86.50 106 ALA A O 1
ATOM 801 N N . CYS A 1 107 ? 14.470 -0.618 -11.198 1.00 90.06 107 CYS A N 1
ATOM 802 C CA . CYS A 1 107 ? 13.068 -0.806 -10.843 1.00 90.06 107 CYS A CA 1
ATOM 803 C C . CYS A 1 107 ? 12.443 -2.025 -11.528 1.00 90.06 107 CYS A C 1
ATOM 805 O O . CYS A 1 107 ? 11.661 -2.743 -10.899 1.00 90.06 107 CYS A O 1
ATOM 807 N N . GLU A 1 108 ? 12.735 -2.242 -12.811 1.00 89.12 108 GLU A N 1
ATOM 808 C CA . GLU A 1 108 ? 12.108 -3.319 -13.574 1.00 89.12 108 GLU A CA 1
ATOM 809 C C . GLU A 1 108 ? 12.645 -4.710 -13.233 1.00 89.12 108 GLU A C 1
ATOM 811 O O . GLU A 1 108 ? 11.932 -5.673 -13.508 1.00 89.12 108 GLU A O 1
ATOM 816 N N . GLU A 1 109 ? 13.808 -4.825 -12.585 1.00 89.31 109 GLU A N 1
ATOM 817 C CA . GLU A 1 109 ? 14.320 -6.124 -12.121 1.00 89.31 109 GLU A CA 1
ATOM 818 C C . GLU A 1 109 ? 13.351 -6.767 -11.116 1.00 89.31 109 GLU A C 1
ATOM 820 O O . GLU A 1 109 ? 13.042 -7.949 -11.215 1.00 89.31 109 GLU A O 1
ATOM 825 N N . CYS A 1 110 ? 12.770 -5.972 -10.209 1.00 91.31 110 CYS A N 1
ATOM 826 C CA . CYS A 1 110 ? 11.801 -6.474 -9.227 1.00 91.31 110 CYS A CA 1
ATOM 827 C C . CYS A 1 110 ? 10.336 -6.258 -9.649 1.00 91.31 110 CYS A C 1
ATOM 829 O O . CYS A 1 110 ? 9.454 -7.032 -9.276 1.00 91.31 110 CYS A O 1
ATOM 831 N N . HIS A 1 111 ? 10.029 -5.181 -10.381 1.00 92.12 111 HIS A N 1
ATOM 832 C CA . HIS A 1 111 ? 8.640 -4.797 -10.683 1.00 92.12 111 HIS A CA 1
ATOM 833 C C . HIS A 1 111 ? 8.190 -5.102 -12.117 1.00 92.12 111 HIS A C 1
ATOM 835 O O . HIS A 1 111 ? 6.987 -5.064 -12.402 1.00 92.12 111 HIS A O 1
ATOM 841 N N . GLY A 1 112 ? 9.122 -5.407 -13.021 1.00 89.81 112 GLY A N 1
ATOM 842 C CA . GLY A 1 112 ? 8.871 -5.464 -14.456 1.00 89.81 112 GLY A CA 1
ATOM 843 C C . GLY A 1 112 ? 8.595 -4.087 -15.076 1.00 89.81 112 GLY A C 1
ATOM 844 O O . GLY A 1 112 ? 8.668 -3.048 -14.422 1.00 89.81 112 GLY A O 1
ATOM 845 N N . ASN A 1 113 ? 8.264 -4.080 -16.371 1.00 88.38 113 ASN A N 1
ATOM 846 C CA . ASN A 1 113 ? 8.046 -2.859 -17.155 1.00 88.38 113 ASN A CA 1
ATOM 847 C C . ASN A 1 113 ? 6.651 -2.815 -17.812 1.00 88.38 113 ASN A C 1
ATOM 849 O O . ASN A 1 113 ? 5.698 -2.323 -17.211 1.00 88.38 113 ASN A O 1
ATOM 853 N N . HIS A 1 114 ? 6.485 -3.339 -19.031 1.00 91.75 114 HIS A N 1
ATOM 854 C CA . HIS A 1 114 ? 5.225 -3.318 -19.776 1.00 91.75 114 HIS A CA 1
ATOM 855 C C . HIS A 1 114 ? 4.103 -4.048 -19.042 1.00 91.75 114 HIS A C 1
ATOM 857 O O . HIS A 1 114 ? 2.976 -3.586 -19.100 1.00 91.75 114 HIS A O 1
ATOM 863 N N . ALA A 1 115 ? 4.400 -5.121 -18.307 1.00 94.38 115 ALA A N 1
ATOM 864 C CA . ALA A 1 115 ? 3.413 -5.893 -17.551 1.00 94.38 115 ALA A CA 1
ATOM 865 C C . ALA A 1 115 ? 3.367 -5.541 -16.050 1.00 94.38 115 ALA A C 1
ATOM 867 O O . ALA A 1 115 ? 2.943 -6.381 -15.258 1.00 94.38 115 ALA A O 1
ATOM 868 N N . VAL A 1 116 ? 3.811 -4.344 -15.635 1.00 93.81 116 VAL A N 1
ATOM 869 C CA . VAL A 1 116 ? 3.930 -3.970 -14.211 1.00 93.81 116 VAL A CA 1
ATOM 870 C C . VAL A 1 116 ? 2.618 -4.175 -13.439 1.00 93.81 116 VAL A C 1
ATOM 872 O O . VAL A 1 116 ? 1.556 -3.660 -13.803 1.00 93.81 116 VAL A O 1
ATOM 875 N N . GLN A 1 117 ? 2.687 -4.956 -12.360 1.00 94.25 117 GLN A N 1
ATOM 876 C CA . GLN A 1 117 ? 1.529 -5.351 -11.557 1.00 94.25 117 GLN A CA 1
ATOM 877 C C . GLN A 1 117 ? 1.449 -4.584 -10.240 1.00 94.25 117 GLN A C 1
ATOM 879 O O . GLN A 1 117 ? 2.397 -3.940 -9.790 1.00 94.25 117 GLN A O 1
ATOM 884 N N . LYS A 1 118 ? 0.285 -4.669 -9.589 1.00 93.81 118 LYS A N 1
ATOM 885 C CA . LYS A 1 118 ? 0.112 -4.110 -8.251 1.00 93.81 118 LYS A CA 1
ATOM 886 C C . LYS A 1 118 ? 0.979 -4.894 -7.270 1.00 93.81 118 LYS A C 1
ATOM 888 O O . LYS A 1 118 ? 0.799 -6.102 -7.112 1.00 93.81 118 LYS A O 1
ATOM 893 N N . THR A 1 119 ? 1.862 -4.185 -6.580 1.00 92.62 119 THR A N 1
ATOM 894 C CA . THR A 1 119 ? 2.735 -4.774 -5.568 1.00 92.62 119 THR A CA 1
ATOM 895 C C . THR A 1 119 ? 1.941 -5.298 -4.374 1.00 92.62 119 THR A C 1
ATOM 897 O O . THR A 1 119 ? 0.831 -4.843 -4.065 1.00 92.62 119 THR A O 1
ATOM 900 N N . ASN A 1 120 ? 2.516 -6.291 -3.706 1.00 93.12 120 ASN A N 1
ATOM 901 C CA . ASN A 1 120 ? 1.995 -6.862 -2.474 1.00 93.12 120 ASN A CA 1
ATOM 902 C C . ASN A 1 120 ? 3.159 -7.336 -1.594 1.00 93.12 120 ASN A C 1
ATOM 904 O O . ASN A 1 120 ? 4.281 -7.479 -2.074 1.00 93.12 120 ASN A O 1
ATOM 908 N N . ASP A 1 121 ? 2.878 -7.579 -0.316 1.00 94.44 121 ASP A N 1
ATOM 909 C CA . ASP A 1 121 ? 3.923 -7.878 0.666 1.00 94.44 121 ASP A CA 1
ATOM 910 C C . ASP A 1 121 ? 4.570 -9.267 0.464 1.00 94.44 121 ASP A C 1
ATOM 912 O O . ASP A 1 121 ? 5.634 -9.503 1.029 1.00 94.44 121 ASP A O 1
ATOM 916 N N . ASP A 1 122 ? 3.997 -10.165 -0.361 1.00 93.19 122 ASP A N 1
ATOM 917 C CA . ASP A 1 122 ? 4.628 -11.454 -0.711 1.00 93.19 122 ASP A CA 1
ATOM 918 C C . ASP A 1 122 ? 5.871 -11.267 -1.600 1.00 93.19 122 ASP A C 1
ATOM 920 O O . ASP A 1 122 ? 6.674 -12.189 -1.715 1.00 93.19 122 ASP A O 1
ATOM 924 N N . MET A 1 123 ? 6.021 -10.101 -2.243 1.00 94.12 123 MET A N 1
ATOM 925 C CA . MET A 1 123 ? 7.203 -9.774 -3.054 1.00 94.12 123 MET A CA 1
ATOM 926 C C . MET A 1 123 ? 8.456 -9.537 -2.205 1.00 94.12 123 MET A C 1
ATOM 928 O O . MET A 1 123 ? 9.554 -9.483 -2.746 1.00 94.12 123 MET A O 1
ATOM 932 N N . ILE A 1 124 ? 8.286 -9.364 -0.893 1.00 94.19 124 ILE A N 1
ATOM 933 C CA . ILE A 1 124 ? 9.355 -9.050 0.052 1.00 94.19 124 ILE A CA 1
ATOM 934 C C . ILE A 1 124 ? 9.566 -10.246 0.976 1.00 94.19 124 ILE A C 1
ATOM 936 O O . ILE A 1 124 ? 8.600 -10.893 1.381 1.00 94.19 124 ILE A O 1
ATOM 940 N N . GLY A 1 125 ? 10.814 -10.509 1.358 1.00 92.88 125 GLY A N 1
ATOM 941 C CA . GLY A 1 125 ? 11.174 -11.586 2.278 1.00 92.88 125 GLY A CA 1
ATOM 942 C C . GLY A 1 125 ? 11.900 -12.722 1.583 1.00 92.88 125 GLY A C 1
ATOM 943 O O . GLY A 1 125 ? 12.695 -12.501 0.676 1.00 92.88 125 GLY A O 1
ATOM 944 N N . SER A 1 126 ? 11.599 -13.944 2.003 1.00 90.69 126 SER A N 1
ATOM 945 C CA . SER A 1 126 ? 12.251 -15.165 1.522 1.00 90.69 126 SER A CA 1
ATOM 946 C C . SER A 1 126 ? 11.274 -16.227 1.008 1.00 90.69 126 SER A C 1
ATOM 948 O O . SER A 1 126 ? 11.626 -17.388 0.809 1.00 90.69 126 SER A O 1
ATOM 950 N N . GLY A 1 127 ? 10.008 -15.849 0.811 1.00 89.44 127 GLY A N 1
ATOM 951 C CA . GLY A 1 127 ? 8.992 -16.741 0.258 1.00 89.44 127 GLY A CA 1
ATOM 952 C C . GLY A 1 127 ? 9.162 -16.976 -1.245 1.00 89.44 127 GLY A C 1
ATOM 953 O O . GLY A 1 127 ? 9.845 -16.226 -1.927 1.00 89.44 127 GLY A O 1
ATOM 954 N N . GLU A 1 128 ? 8.446 -17.964 -1.786 1.00 88.75 128 GLU A N 1
ATOM 955 C CA . GLU A 1 128 ? 8.489 -18.358 -3.211 1.00 88.75 128 GLU A CA 1
ATOM 956 C C . GLU A 1 128 ? 8.204 -17.212 -4.203 1.00 88.75 128 GLU A C 1
ATOM 958 O O . GLU A 1 128 ? 8.621 -17.269 -5.353 1.00 88.75 128 GLU A O 1
ATOM 963 N N . LYS A 1 129 ? 7.477 -16.175 -3.771 1.00 91.12 129 LYS A N 1
ATOM 964 C CA . LYS A 1 129 ? 7.140 -15.001 -4.591 1.00 91.12 129 LYS A CA 1
ATOM 965 C C . LYS A 1 129 ? 8.045 -13.793 -4.340 1.00 91.12 129 LYS A C 1
ATOM 967 O O . LYS A 1 129 ? 7.780 -12.732 -4.905 1.00 91.12 129 LYS A O 1
ATOM 972 N N . SER A 1 130 ? 9.029 -13.926 -3.455 1.00 93.81 130 SER A N 1
ATOM 973 C CA . SER A 1 130 ? 9.944 -12.841 -3.137 1.00 93.81 130 SER A CA 1
ATOM 974 C C . SER A 1 130 ? 10.901 -12.613 -4.295 1.00 93.81 130 SER A C 1
ATOM 976 O O . SER A 1 130 ? 11.467 -13.566 -4.824 1.00 93.81 130 SER A O 1
ATOM 978 N N . THR A 1 131 ? 11.117 -11.350 -4.648 1.00 91.75 131 THR A N 1
ATOM 979 C CA . THR A 1 131 ? 12.094 -10.980 -5.679 1.00 91.75 131 THR A CA 1
ATOM 980 C C . THR A 1 131 ? 13.507 -10.879 -5.106 1.00 91.75 131 THR A C 1
ATOM 982 O O . THR A 1 131 ? 14.481 -10.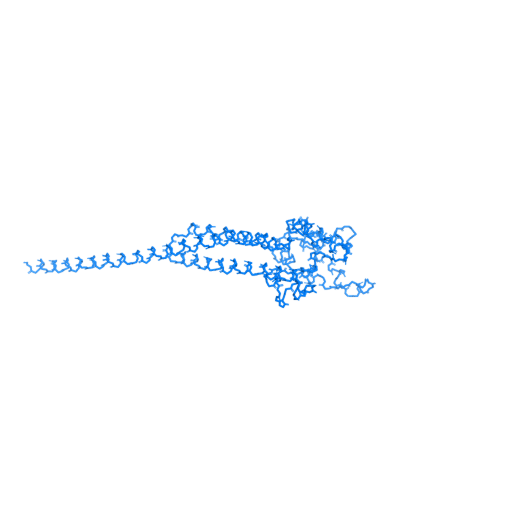918 -5.846 1.00 91.75 131 THR A O 1
ATOM 985 N N . CYS A 1 132 ? 13.652 -10.768 -3.779 1.00 91.00 132 CYS A N 1
ATOM 986 C CA . CYS A 1 132 ? 14.955 -10.626 -3.121 1.00 91.00 132 CYS A CA 1
ATOM 987 C C . CYS A 1 132 ? 15.814 -11.889 -3.285 1.00 91.00 132 CYS A C 1
ATOM 989 O O . CYS A 1 132 ? 17.022 -11.804 -3.490 1.00 91.00 132 CYS A O 1
ATOM 991 N N . ILE A 1 133 ? 15.174 -13.060 -3.224 1.00 91.94 133 ILE A N 1
ATOM 992 C CA . ILE A 1 133 ? 15.840 -14.370 -3.274 1.00 91.94 133 ILE A CA 1
ATOM 993 C C . ILE A 1 133 ? 16.215 -14.815 -4.689 1.00 91.94 133 ILE A C 1
ATOM 995 O O . ILE A 1 133 ? 16.768 -15.894 -4.869 1.00 91.94 133 ILE A O 1
ATOM 999 N N . GLU A 1 134 ? 15.905 -14.007 -5.704 1.00 90.88 134 GLU A N 1
ATOM 1000 C CA . GLU A 1 134 ? 16.409 -14.240 -7.059 1.00 90.88 134 GLU A CA 1
ATOM 1001 C C . GLU A 1 134 ? 17.921 -13.973 -7.143 1.00 90.88 134 GLU A C 1
ATOM 1003 O O . GLU A 1 134 ? 18.600 -14.565 -7.982 1.00 90.88 134 GLU A O 1
ATOM 1008 N N . CYS A 1 135 ? 18.441 -13.134 -6.237 1.00 90.50 135 CYS A N 1
ATOM 1009 C CA . CYS A 1 135 ? 19.857 -12.781 -6.144 1.00 90.50 135 CYS A CA 1
ATOM 1010 C C . CYS A 1 135 ? 20.495 -13.108 -4.783 1.00 90.50 135 CYS A C 1
ATOM 1012 O O . CYS A 1 135 ? 21.711 -13.263 -4.737 1.00 90.50 135 CYS A O 1
ATOM 1014 N N . HIS A 1 136 ? 19.714 -13.191 -3.697 1.00 92.25 136 HIS A N 1
ATOM 1015 C CA . HIS A 1 136 ? 20.230 -13.383 -2.336 1.00 92.25 136 HIS A CA 1
ATOM 1016 C C . HIS A 1 136 ? 19.903 -14.759 -1.757 1.00 92.25 136 HIS A C 1
ATOM 1018 O O . HIS A 1 136 ? 18.733 -15.096 -1.556 1.00 92.25 136 HIS A O 1
ATOM 1024 N N . ASP A 1 137 ? 20.945 -15.518 -1.424 1.00 94.12 137 ASP A N 1
ATOM 1025 C CA . ASP A 1 137 ? 20.832 -16.871 -0.876 1.00 94.12 137 ASP A CA 1
ATOM 1026 C C . ASP A 1 137 ? 20.711 -16.896 0.662 1.00 94.12 137 ASP A C 1
ATOM 1028 O O . ASP A 1 137 ? 21.106 -15.972 1.379 1.00 94.12 137 ASP A O 1
ATOM 1032 N N . GLU A 1 138 ? 20.182 -18.003 1.194 1.00 93.88 138 GLU A N 1
ATOM 1033 C CA . GLU A 1 138 ? 20.078 -18.228 2.640 1.00 93.88 138 GLU A CA 1
ATOM 1034 C C . GLU A 1 138 ? 21.463 -18.173 3.315 1.00 93.88 138 GLU A C 1
ATOM 1036 O O . GLU A 1 138 ? 22.400 -18.878 2.929 1.00 93.88 138 GLU A O 1
ATOM 1041 N N . GLY A 1 139 ? 21.576 -17.359 4.368 1.00 91.12 139 GLY A N 1
ATOM 1042 C CA . GLY A 1 139 ? 22.823 -17.114 5.100 1.00 91.12 139 GLY A CA 1
ATOM 1043 C C . GLY A 1 139 ? 23.544 -15.822 4.707 1.00 91.12 139 GLY A C 1
ATOM 1044 O O . GLY A 1 139 ? 24.542 -15.474 5.341 1.00 91.12 139 GLY A O 1
ATOM 1045 N N . GLU A 1 140 ? 23.047 -15.098 3.702 1.00 94.00 140 GLU A N 1
ATOM 1046 C CA . GLU A 1 140 ? 23.475 -13.731 3.409 1.00 94.00 140 GLU A CA 1
ATOM 1047 C C . GLU A 1 140 ? 22.767 -12.707 4.306 1.00 94.00 140 GLU A C 1
ATOM 1049 O O . GLU A 1 140 ? 21.582 -12.829 4.614 1.00 94.00 140 GLU A O 1
ATOM 1054 N N . GLU A 1 141 ? 23.470 -11.630 4.658 1.00 92.44 141 GLU A N 1
ATOM 1055 C CA . GLU A 1 141 ? 22.901 -10.514 5.430 1.00 92.44 141 GLU A CA 1
ATOM 1056 C C . GLU A 1 141 ? 21.693 -9.877 4.718 1.00 92.44 141 GLU A C 1
ATOM 1058 O O . GLU A 1 141 ? 20.703 -9.503 5.349 1.00 92.44 141 GLU A O 1
ATOM 1063 N N . ALA A 1 142 ? 21.734 -9.803 3.386 1.00 91.50 142 ALA A N 1
ATOM 1064 C CA . ALA A 1 142 ? 20.642 -9.273 2.577 1.00 91.50 142 ALA A CA 1
ATOM 1065 C C . ALA A 1 142 ? 19.386 -10.165 2.614 1.00 91.50 142 ALA A C 1
ATOM 1067 O O . ALA A 1 142 ? 18.267 -9.648 2.647 1.00 91.50 142 ALA A O 1
ATOM 1068 N N . TYR A 1 143 ? 19.558 -11.490 2.682 1.00 94.44 143 TYR A N 1
ATOM 1069 C CA . TYR A 1 143 ? 18.451 -12.434 2.850 1.00 94.44 143 TYR A CA 1
ATOM 1070 C C . TYR A 1 143 ? 17.758 -12.232 4.205 1.00 94.44 143 TYR A C 1
ATOM 1072 O O . TYR A 1 143 ? 16.532 -12.103 4.268 1.00 94.44 143 TYR A O 1
ATOM 1080 N N . GLU A 1 144 ? 18.538 -12.130 5.286 1.00 94.50 144 GLU A N 1
ATOM 1081 C CA . GLU A 1 144 ? 18.014 -11.871 6.636 1.00 94.50 144 GLU A CA 1
ATOM 1082 C C . GLU A 1 144 ? 17.318 -10.502 6.720 1.00 94.50 144 GLU A C 1
ATOM 1084 O O . GLU A 1 144 ? 16.243 -10.374 7.313 1.00 94.50 144 GLU A O 1
ATOM 1089 N N . THR A 1 145 ? 17.883 -9.485 6.062 1.00 94.88 145 THR A N 1
ATOM 1090 C CA . THR A 1 145 ? 17.296 -8.139 5.966 1.00 94.88 145 THR A CA 1
ATOM 1091 C C . THR A 1 145 ? 15.929 -8.177 5.286 1.00 94.88 145 THR A C 1
ATOM 1093 O O . THR A 1 145 ? 14.963 -7.603 5.798 1.00 94.88 145 THR A O 1
ATOM 1096 N N . ALA A 1 146 ? 15.810 -8.887 4.160 1.00 95.31 146 ALA A N 1
ATOM 1097 C CA . ALA A 1 146 ? 14.542 -9.045 3.457 1.00 95.31 146 ALA A CA 1
ATOM 1098 C C . ALA A 1 146 ? 13.494 -9.752 4.333 1.00 95.31 146 ALA A C 1
ATOM 1100 O O . ALA A 1 146 ? 12.342 -9.304 4.403 1.00 95.31 146 ALA A O 1
ATOM 1101 N N . GLU A 1 147 ? 13.878 -10.831 5.024 1.00 95.62 147 GLU A N 1
ATOM 1102 C CA . GLU A 1 147 ? 12.990 -11.551 5.942 1.00 95.62 147 GLU A CA 1
ATOM 1103 C C . GLU A 1 147 ? 12.500 -10.643 7.078 1.00 95.62 147 GLU A C 1
ATOM 1105 O O . GLU A 1 147 ? 11.295 -10.587 7.347 1.00 95.62 147 GLU A O 1
ATOM 1110 N N . GLN A 1 148 ? 13.400 -9.872 7.691 1.00 96.94 148 GLN A N 1
ATOM 1111 C CA . GLN A 1 148 ? 13.058 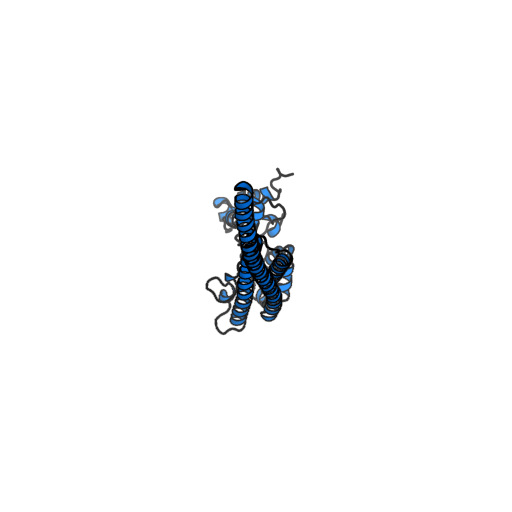-8.946 8.767 1.00 96.94 148 GLN A CA 1
ATOM 1112 C C . GLN A 1 148 ? 12.063 -7.870 8.301 1.00 96.94 148 GLN A C 1
ATOM 1114 O O . GLN A 1 148 ? 11.036 -7.662 8.954 1.00 96.94 148 GLN A O 1
ATOM 1119 N N . ILE A 1 149 ? 12.299 -7.256 7.134 1.00 97.50 149 ILE A N 1
ATOM 1120 C CA . ILE A 1 149 ? 11.376 -6.283 6.525 1.00 97.50 149 ILE A CA 1
ATOM 1121 C C . ILE A 1 149 ? 9.991 -6.910 6.312 1.00 97.50 149 ILE A C 1
ATOM 1123 O O . ILE A 1 149 ? 8.971 -6.305 6.664 1.00 97.50 149 ILE A O 1
ATOM 1127 N N . HIS A 1 150 ? 9.931 -8.126 5.758 1.00 97.31 150 HIS A N 1
ATOM 1128 C CA . HIS A 1 150 ? 8.663 -8.821 5.534 1.00 97.31 150 HIS A CA 1
ATOM 1129 C C . HIS A 1 150 ? 7.915 -9.082 6.850 1.00 97.31 150 HIS A C 1
ATOM 1131 O O . HIS A 1 150 ? 6.706 -8.844 6.936 1.00 97.31 150 HIS A O 1
ATOM 1137 N N . LEU A 1 151 ? 8.619 -9.534 7.891 1.00 97.50 151 LEU A N 1
ATOM 1138 C CA . LEU A 1 151 ? 8.033 -9.792 9.207 1.00 97.50 151 LEU A CA 1
ATOM 1139 C C . LEU A 1 151 ? 7.479 -8.515 9.851 1.00 97.50 151 LEU A C 1
ATOM 1141 O O . LEU A 1 151 ? 6.350 -8.528 10.351 1.00 97.50 151 LEU A O 1
ATOM 1145 N N . ASP A 1 152 ? 8.222 -7.411 9.804 1.00 98.38 152 ASP A N 1
ATOM 1146 C CA . ASP A 1 152 ? 7.788 -6.130 10.369 1.00 98.38 152 ASP A CA 1
ATOM 1147 C C . ASP A 1 152 ? 6.542 -5.580 9.657 1.00 98.38 152 ASP A C 1
ATOM 1149 O O . ASP A 1 152 ? 5.572 -5.171 10.312 1.00 98.38 152 ASP A O 1
ATOM 1153 N N . LEU A 1 153 ? 6.503 -5.657 8.322 1.00 98.19 153 LEU A N 1
ATOM 1154 C CA . LEU A 1 153 ? 5.317 -5.298 7.542 1.00 98.19 153 LEU A CA 1
ATOM 1155 C C . LEU A 1 153 ? 4.126 -6.196 7.886 1.00 98.19 153 LEU A C 1
ATOM 1157 O O . LEU A 1 153 ? 3.035 -5.693 8.165 1.00 98.19 153 LEU A O 1
ATOM 1161 N N . LYS A 1 154 ? 4.325 -7.517 7.925 1.00 97.88 154 LYS A N 1
ATOM 1162 C CA . LYS A 1 154 ? 3.266 -8.491 8.223 1.00 97.88 154 LYS A CA 1
ATOM 1163 C C . LYS A 1 154 ? 2.667 -8.292 9.613 1.00 97.88 154 LYS A C 1
ATOM 1165 O O . LYS A 1 154 ? 1.445 -8.401 9.774 1.00 97.88 154 LYS A O 1
ATOM 1170 N N . ASN A 1 155 ? 3.497 -7.965 10.601 1.00 98.25 155 ASN A N 1
ATOM 1171 C CA . ASN A 1 155 ? 3.052 -7.639 11.953 1.00 98.25 155 ASN A CA 1
ATOM 1172 C C . ASN A 1 155 ? 2.138 -6.406 11.949 1.00 98.25 155 ASN A C 1
ATOM 1174 O O . ASN A 1 155 ? 1.029 -6.461 12.490 1.00 98.25 155 ASN A O 1
ATOM 1178 N N . LEU A 1 156 ? 2.553 -5.323 11.283 1.00 98.62 156 LEU A N 1
ATOM 1179 C CA . LEU A 1 156 ? 1.732 -4.116 11.172 1.00 98.62 156 LEU A CA 1
ATOM 1180 C C . LEU A 1 156 ? 0.438 -4.360 10.383 1.00 98.62 156 LEU A C 1
ATOM 1182 O O . LEU A 1 156 ? -0.619 -3.895 10.806 1.00 98.62 156 LEU A O 1
ATOM 1186 N N . VAL A 1 157 ? 0.488 -5.096 9.270 1.00 98.38 157 VAL A N 1
ATOM 1187 C CA . VAL A 1 157 ? -0.699 -5.443 8.468 1.00 98.38 157 VAL A CA 1
ATOM 1188 C C . VAL A 1 157 ? -1.710 -6.217 9.307 1.00 98.38 157 VAL A C 1
ATOM 1190 O O . VAL A 1 157 ? -2.882 -5.849 9.349 1.00 98.38 157 VAL A O 1
ATOM 1193 N N . THR A 1 158 ? -1.253 -7.229 10.044 1.00 98.50 158 THR A N 1
ATOM 1194 C CA . THR A 1 158 ? -2.120 -8.049 10.903 1.00 98.50 158 THR A CA 1
ATOM 1195 C C . THR A 1 158 ? -2.793 -7.208 11.992 1.00 98.50 158 THR A C 1
ATOM 1197 O O . THR A 1 158 ? -3.996 -7.350 12.246 1.00 98.50 158 THR A O 1
ATOM 1200 N N . ALA A 1 159 ? -2.040 -6.302 12.623 1.00 98.50 159 ALA A N 1
ATOM 1201 C CA . ALA A 1 159 ? -2.575 -5.393 13.632 1.00 98.50 159 ALA A CA 1
ATOM 1202 C C . ALA A 1 159 ? -3.563 -4.381 13.023 1.00 98.50 159 ALA A C 1
ATOM 1204 O O . ALA A 1 159 ? -4.649 -4.162 13.564 1.00 98.50 159 ALA A O 1
ATOM 1205 N N . TYR A 1 160 ? -3.235 -3.821 11.857 1.00 98.62 160 TYR A N 1
ATOM 1206 C CA . TYR A 1 160 ? -4.101 -2.909 11.113 1.00 98.62 160 TYR A CA 1
ATOM 1207 C C . TYR A 1 160 ? -5.432 -3.565 10.722 1.00 98.62 160 TYR A C 1
ATOM 1209 O O . TYR A 1 160 ? -6.491 -2.979 10.961 1.00 98.62 160 TYR A O 1
ATOM 1217 N N . ASP A 1 161 ? -5.404 -4.780 10.174 1.00 98.38 161 ASP A N 1
ATOM 1218 C CA . ASP A 1 161 ? -6.605 -5.508 9.752 1.00 98.38 161 ASP A CA 1
ATOM 1219 C C . ASP A 1 161 ? -7.500 -5.862 10.945 1.00 98.38 161 ASP A C 1
ATOM 1221 O O . ASP A 1 161 ? -8.732 -5.748 10.869 1.00 98.38 161 ASP A O 1
ATOM 1225 N N . SER A 1 162 ? -6.885 -6.217 12.077 1.00 98.25 162 SER A N 1
ATOM 1226 C CA . SER A 1 162 ? -7.589 -6.457 13.339 1.00 98.25 162 SER A CA 1
ATOM 1227 C C . SER A 1 162 ? -8.300 -5.191 13.827 1.00 98.25 162 SER A C 1
ATOM 1229 O O . SER A 1 162 ? -9.508 -5.220 14.082 1.00 98.25 162 SER A O 1
ATOM 1231 N N . SER A 1 163 ? -7.597 -4.054 13.874 1.00 98.25 163 SER A N 1
ATOM 1232 C CA . SER A 1 163 ? -8.176 -2.770 14.290 1.00 98.25 163 SER A CA 1
ATOM 1233 C C . SER A 1 163 ? -9.218 -2.245 13.295 1.00 98.25 163 SER A C 1
ATOM 1235 O O . SER A 1 163 ? -10.243 -1.706 13.708 1.00 98.25 163 SER A O 1
ATOM 1237 N N . SER A 1 164 ? -9.034 -2.463 11.989 1.00 98.31 164 SER A N 1
ATOM 1238 C CA . SER A 1 164 ? -10.023 -2.115 10.958 1.00 98.31 164 SER A CA 1
ATOM 1239 C C . SER A 1 164 ? -11.300 -2.952 11.080 1.00 98.31 164 SER A C 1
ATOM 1241 O O . SER A 1 164 ? -12.408 -2.436 10.916 1.00 98.31 164 SER A O 1
ATOM 1243 N N . THR A 1 165 ? -11.166 -4.239 11.404 1.00 98.38 165 THR A N 1
ATOM 1244 C CA . THR A 1 165 ? -12.311 -5.127 11.645 1.00 98.38 165 THR A CA 1
ATOM 1245 C C . THR A 1 165 ? -13.065 -4.722 12.908 1.00 98.38 165 THR A C 1
ATOM 1247 O O . THR A 1 165 ? -14.294 -4.634 12.883 1.00 98.38 165 THR A O 1
ATOM 1250 N N . LEU A 1 166 ? -12.345 -4.405 13.988 1.00 98.25 166 LEU A N 1
ATOM 1251 C CA . LEU A 1 166 ? -12.949 -3.907 15.222 1.00 98.25 166 LEU A CA 1
ATOM 1252 C C . LEU A 1 166 ? -13.670 -2.569 15.001 1.00 98.25 166 LEU A C 1
ATOM 1254 O O . LEU A 1 166 ? -14.767 -2.388 15.520 1.00 98.25 166 LEU A O 1
ATOM 1258 N N . LEU A 1 167 ? -13.107 -1.666 14.189 1.00 98.44 167 LEU A N 1
ATOM 1259 C CA . LEU A 1 167 ? -13.736 -0.382 13.859 1.00 98.44 167 LEU A CA 1
ATOM 1260 C C . LEU A 1 167 ? -15.103 -0.596 13.207 1.00 98.44 167 LEU A C 1
ATOM 1262 O O . LEU A 1 167 ? -16.097 -0.032 13.661 1.00 98.44 167 LEU A O 1
ATOM 1266 N N . LYS A 1 168 ? -15.168 -1.479 12.203 1.00 98.12 168 LYS A N 1
ATOM 1267 C CA . LYS A 1 168 ? -16.430 -1.835 11.537 1.00 98.12 168 LYS A CA 1
ATOM 1268 C C . LYS A 1 168 ? -17.448 -2.407 12.520 1.00 98.12 168 LYS A C 1
ATOM 1270 O O . LYS A 1 168 ? -18.640 -2.146 12.384 1.00 98.12 168 LYS A O 1
ATOM 1275 N N . GLU A 1 169 ? -17.000 -3.186 13.502 1.00 97.69 169 GLU A N 1
ATOM 1276 C CA . GLU A 1 169 ? -17.883 -3.724 14.535 1.00 97.69 169 GLU A CA 1
ATOM 1277 C C . GLU A 1 169 ? -18.438 -2.619 15.442 1.00 97.69 169 GLU A C 1
ATOM 1279 O O . GLU A 1 169 ? -19.649 -2.583 15.657 1.00 97.69 169 GLU A O 1
ATOM 1284 N N . VAL A 1 170 ? -17.594 -1.696 15.920 1.00 97.88 170 VAL A N 1
ATOM 1285 C CA . VAL A 1 170 ? -17.998 -0.539 16.745 1.00 97.88 170 VAL A CA 1
ATOM 1286 C C . VAL A 1 170 ? -19.012 0.340 16.001 1.00 97.88 170 VAL A C 1
ATOM 1288 O O . VAL A 1 170 ? -20.057 0.687 16.562 1.00 97.88 170 VAL A O 1
ATOM 1291 N N . GLU A 1 171 ? -18.760 0.630 14.721 1.00 97.44 171 GLU A N 1
ATOM 1292 C CA . GLU A 1 171 ? -19.680 1.376 13.852 1.00 97.44 171 GLU A CA 1
ATOM 1293 C C . GLU A 1 171 ? -21.013 0.633 13.670 1.00 97.44 171 GLU A C 1
ATOM 1295 O O . GLU A 1 171 ? -22.089 1.222 13.802 1.00 97.44 171 GLU A O 1
ATOM 1300 N N . ARG A 1 172 ? -20.964 -0.684 13.429 1.00 97.56 172 ARG A N 1
ATOM 1301 C CA . ARG A 1 172 ? -22.153 -1.526 13.225 1.00 97.56 172 ARG A CA 1
ATOM 1302 C C . ARG A 1 172 ? -23.072 -1.551 14.444 1.00 97.56 172 ARG A C 1
ATOM 1304 O O . ARG A 1 172 ? -24.291 -1.625 14.287 1.00 97.56 172 ARG A O 1
ATOM 1311 N N . VAL A 1 173 ? -22.512 -1.518 15.652 1.00 96.56 173 VAL A N 1
ATOM 1312 C CA . VAL A 1 173 ? -23.291 -1.494 16.902 1.00 96.56 173 VAL A CA 1
ATOM 1313 C C . VAL A 1 173 ? -23.717 -0.083 17.327 1.00 96.56 173 VAL A C 1
ATOM 1315 O O . VAL A 1 173 ? -24.376 0.055 18.359 1.00 96.56 173 VAL A O 1
ATOM 1318 N N . GLY A 1 174 ? -23.396 0.945 16.532 1.00 95.06 174 GLY A N 1
ATOM 1319 C CA . GLY A 1 174 ? -23.824 2.329 16.747 1.00 95.06 174 GLY A CA 1
ATOM 1320 C C . GLY A 1 174 ? -23.123 3.028 17.913 1.00 95.06 174 GLY A C 1
ATOM 1321 O O . GLY A 1 174 ? -23.690 3.954 18.494 1.00 95.06 174 GLY A O 1
ATOM 1322 N N . MET A 1 175 ? -21.931 2.562 18.291 1.00 96.62 175 MET A N 1
ATOM 1323 C CA . MET A 1 175 ? -21.090 3.230 19.284 1.00 96.62 175 MET A CA 1
ATOM 1324 C C . MET A 1 175 ? -20.243 4.326 18.624 1.00 96.62 175 MET A C 1
ATOM 1326 O O . MET A 1 175 ? -20.094 4.353 17.403 1.00 96.62 175 MET A O 1
ATOM 1330 N N . ASP A 1 176 ? -19.711 5.251 19.427 1.00 95.75 176 ASP A N 1
ATOM 1331 C CA . ASP A 1 176 ? -18.848 6.314 18.908 1.00 95.75 176 ASP A CA 1
ATOM 1332 C C . ASP A 1 176 ? -17.529 5.719 18.406 1.00 95.75 176 ASP A C 1
ATOM 1334 O O . ASP A 1 176 ? -16.827 5.028 19.141 1.00 95.75 176 ASP A O 1
ATOM 1338 N N . ALA A 1 177 ? -17.215 5.980 17.141 1.00 97.00 177 ALA A N 1
ATOM 1339 C CA . ALA A 1 177 ? -16.064 5.430 16.441 1.00 97.00 177 ALA A CA 1
ATOM 1340 C C . ALA A 1 177 ? -15.107 6.519 15.930 1.00 97.00 177 ALA A C 1
ATOM 1342 O O . ALA A 1 177 ? -14.147 6.201 15.229 1.00 97.00 177 ALA A O 1
ATOM 1343 N N . LEU A 1 178 ? -15.350 7.800 16.240 1.00 97.38 178 LEU A N 1
ATOM 1344 C CA . LEU A 1 178 ? -14.643 8.907 15.592 1.00 97.38 178 LEU A CA 1
ATOM 1345 C C . LEU A 1 178 ? -13.128 8.857 15.841 1.00 97.38 178 LEU A C 1
ATOM 1347 O O . LEU A 1 178 ? -12.356 8.811 14.883 1.00 97.38 178 LEU A O 1
ATOM 1351 N N . GLU A 1 179 ? -12.707 8.813 17.105 1.00 97.62 179 GLU A N 1
ATOM 1352 C CA . GLU A 1 179 ? -11.286 8.755 17.481 1.00 97.62 179 GLU A CA 1
ATOM 1353 C C . GLU A 1 179 ? -10.614 7.478 16.967 1.00 97.62 179 GLU A C 1
ATOM 1355 O O . GLU A 1 179 ? -9.534 7.530 16.379 1.00 97.62 179 GLU A O 1
ATOM 1360 N N . MET A 1 180 ? -11.303 6.339 17.091 1.00 97.88 180 MET A N 1
ATOM 1361 C CA . MET A 1 180 ? -10.822 5.060 16.573 1.00 97.88 180 MET A CA 1
ATOM 1362 C C . MET A 1 180 ? -10.606 5.114 15.053 1.00 97.88 180 MET A C 1
ATOM 1364 O O . MET A 1 180 ? -9.608 4.604 14.547 1.00 97.88 180 MET A O 1
ATOM 1368 N N . SER A 1 181 ? -11.507 5.769 14.315 1.00 98.12 181 SER A N 1
ATOM 1369 C CA . SER A 1 181 ? -11.392 5.918 12.863 1.00 98.12 181 SER A CA 1
ATOM 1370 C C . SER A 1 181 ? -10.175 6.751 12.451 1.00 98.12 181 SER A C 1
ATOM 1372 O O . SER A 1 181 ? -9.569 6.464 11.416 1.00 98.12 181 SER A O 1
ATOM 1374 N N . TYR A 1 182 ? -9.789 7.754 13.249 1.00 98.44 182 TYR A N 1
ATOM 1375 C CA . TYR A 1 182 ? -8.573 8.532 13.013 1.00 98.44 182 TYR A CA 1
ATOM 1376 C C . TYR A 1 182 ? -7.324 7.692 13.272 1.00 98.44 182 TYR A C 1
ATOM 1378 O O . TYR A 1 182 ? -6.476 7.607 12.387 1.00 98.44 182 TYR A O 1
ATOM 1386 N N . ALA A 1 183 ? -7.270 6.966 14.392 1.00 98.44 183 ALA A N 1
ATOM 1387 C CA . ALA A 1 183 ? -6.152 6.072 14.697 1.00 98.44 183 ALA A CA 1
ATOM 1388 C C . ALA A 1 183 ? -5.956 4.988 13.615 1.00 98.44 183 ALA A C 1
ATOM 1390 O O . ALA A 1 183 ? -4.838 4.751 13.160 1.00 98.44 183 ALA A O 1
ATOM 1391 N N . VAL A 1 184 ? -7.039 4.386 13.103 1.00 98.56 184 VAL A N 1
ATOM 1392 C CA . VAL A 1 184 ? -6.960 3.422 11.985 1.00 98.56 184 VAL A CA 1
ATOM 1393 C C . VAL A 1 184 ? -6.454 4.079 10.690 1.00 98.56 184 VAL A C 1
ATOM 1395 O O . VAL A 1 184 ? -5.711 3.449 9.932 1.00 98.56 184 VAL A O 1
ATOM 1398 N N . LYS A 1 185 ? -6.823 5.337 10.409 1.00 98.56 185 LYS A N 1
ATOM 1399 C CA . LYS A 1 185 ? -6.302 6.080 9.246 1.00 98.56 185 LYS A CA 1
ATOM 1400 C C . LYS A 1 185 ? -4.812 6.383 9.390 1.00 98.56 185 LYS A C 1
ATOM 1402 O O . LYS A 1 185 ? -4.077 6.193 8.422 1.00 98.56 185 LYS A O 1
ATOM 1407 N N . ASP A 1 186 ? -4.366 6.787 10.575 1.00 98.56 186 ASP A N 1
ATOM 1408 C CA . ASP A 1 186 ? -2.951 7.050 10.848 1.00 98.56 186 ASP A CA 1
ATOM 1409 C C . ASP A 1 186 ? -2.117 5.766 10.758 1.00 98.56 186 ASP A C 1
ATOM 1411 O O . ASP A 1 186 ? -1.074 5.759 10.100 1.00 98.56 186 ASP A O 1
ATOM 1415 N N . ALA A 1 187 ? -2.623 4.645 11.286 1.00 98.62 187 ALA A N 1
ATOM 1416 C CA . ALA A 1 187 ? -2.008 3.330 11.106 1.00 98.62 187 ALA A CA 1
ATOM 1417 C C . ALA A 1 187 ? -1.858 2.967 9.618 1.00 98.62 187 ALA A C 1
ATOM 1419 O O . ALA A 1 187 ? -0.779 2.561 9.182 1.00 98.62 187 ALA A O 1
ATOM 1420 N N . LYS A 1 188 ? -2.906 3.185 8.806 1.00 98.56 188 LYS A N 1
ATOM 1421 C CA . LYS A 1 188 ? -2.845 2.969 7.351 1.00 98.56 188 LYS A CA 1
ATOM 1422 C C . LYS A 1 188 ? -1.794 3.857 6.685 1.00 98.56 188 LYS A C 1
ATOM 1424 O O . LYS A 1 188 ? -1.078 3.396 5.800 1.00 98.56 188 LYS A O 1
ATOM 1429 N N . GLN A 1 189 ? -1.699 5.122 7.090 1.00 98.44 189 GLN A N 1
ATOM 1430 C CA . GLN A 1 189 ? -0.711 6.051 6.546 1.00 98.44 189 GLN A CA 1
ATOM 1431 C C . GLN A 1 189 ? 0.719 5.596 6.861 1.00 98.44 189 GLN A C 1
ATOM 1433 O O . GLN A 1 189 ? 1.582 5.647 5.984 1.00 98.44 189 GLN A O 1
ATOM 1438 N N . ARG A 1 190 ? 0.973 5.125 8.088 1.00 98.62 190 ARG A N 1
ATOM 1439 C CA . ARG A 1 190 ? 2.280 4.582 8.487 1.00 98.62 190 ARG A CA 1
ATOM 1440 C C . ARG A 1 190 ? 2.609 3.289 7.754 1.00 98.62 190 ARG A C 1
ATOM 1442 O O . ARG A 1 190 ? 3.733 3.153 7.293 1.00 98.62 190 ARG A O 1
ATOM 1449 N N . LEU A 1 191 ? 1.625 2.416 7.538 1.00 98.44 191 LEU A N 1
ATOM 1450 C CA . LEU A 1 191 ? 1.797 1.221 6.711 1.00 98.44 191 LEU A CA 1
ATOM 1451 C C . LEU A 1 191 ? 2.181 1.569 5.264 1.00 98.44 191 LEU A C 1
ATOM 1453 O O . LEU A 1 191 ? 3.098 0.966 4.714 1.00 98.44 191 LEU A O 1
ATOM 1457 N N . THR A 1 192 ? 1.527 2.560 4.648 1.00 97.62 192 THR A N 1
ATOM 1458 C CA . THR A 1 192 ? 1.901 3.027 3.300 1.00 97.62 192 THR A CA 1
ATOM 1459 C C . THR A 1 192 ? 3.344 3.526 3.267 1.00 97.62 192 THR A C 1
ATOM 1461 O O . THR A 1 192 ? 4.092 3.152 2.373 1.00 97.62 192 THR A O 1
ATOM 1464 N N . GLN A 1 193 ? 3.755 4.325 4.256 1.00 97.88 193 GLN A N 1
ATOM 1465 C CA . GLN A 1 193 ? 5.130 4.822 4.341 1.00 97.88 193 GLN A CA 1
ATOM 1466 C C . GLN A 1 193 ? 6.151 3.708 4.576 1.00 97.88 193 GLN A C 1
ATOM 1468 O O . GLN A 1 193 ? 7.205 3.732 3.954 1.00 97.88 193 GLN A O 1
ATOM 1473 N N . ALA A 1 194 ? 5.840 2.733 5.434 1.00 98.25 194 ALA A N 1
ATOM 1474 C CA . ALA A 1 194 ? 6.705 1.581 5.672 1.00 98.25 194 ALA A CA 1
ATOM 1475 C C . ALA A 1 194 ? 6.927 0.776 4.383 1.00 98.25 194 ALA A C 1
ATOM 1477 O O . ALA A 1 194 ? 8.056 0.421 4.072 1.00 98.25 194 ALA A O 1
ATOM 1478 N N . ARG A 1 195 ? 5.874 0.575 3.576 1.00 97.50 195 ARG A N 1
ATOM 1479 C CA . ARG A 1 195 ? 5.990 -0.066 2.255 1.00 97.50 195 ARG A CA 1
ATOM 1480 C C . ARG A 1 195 ? 6.828 0.744 1.263 1.00 97.50 195 ARG A C 1
ATOM 1482 O O . ARG A 1 195 ? 7.527 0.157 0.450 1.00 97.50 195 ARG A O 1
ATOM 1489 N N . THR A 1 196 ? 6.782 2.077 1.315 1.00 96.62 196 THR A N 1
ATOM 1490 C CA . THR A 1 196 ? 7.673 2.928 0.504 1.00 96.62 196 THR A CA 1
ATOM 1491 C C . THR A 1 196 ? 9.130 2.780 0.948 1.00 96.62 196 THR A C 1
ATOM 1493 O O . THR A 1 196 ? 10.003 2.651 0.094 1.00 96.62 196 THR A O 1
ATOM 1496 N N . LEU A 1 197 ? 9.384 2.731 2.261 1.00 97.56 197 LEU A N 1
ATOM 1497 C CA . LEU A 1 197 ? 10.729 2.598 2.835 1.00 97.56 197 LEU A CA 1
ATOM 1498 C C . LEU A 1 197 ? 11.424 1.278 2.492 1.00 97.56 197 LEU A C 1
ATOM 1500 O O . LEU A 1 197 ? 12.632 1.209 2.616 1.00 97.56 197 LEU A O 1
ATOM 1504 N N . VAL A 1 198 ? 10.722 0.260 1.989 1.00 96.50 198 VAL A N 1
ATOM 1505 C CA . VAL A 1 198 ? 11.363 -0.972 1.491 1.00 96.50 198 VAL A CA 1
ATOM 1506 C C . VAL A 1 198 ? 12.458 -0.675 0.452 1.00 96.50 198 VAL A C 1
ATOM 1508 O O . VAL A 1 198 ? 13.454 -1.387 0.396 1.00 96.50 198 VAL A O 1
ATOM 1511 N N . HIS A 1 199 ? 12.325 0.413 -0.314 1.00 95.50 199 HIS A N 1
ATOM 1512 C CA . HIS A 1 199 ? 13.311 0.834 -1.315 1.00 95.50 199 HIS A CA 1
ATOM 1513 C C . HIS A 1 199 ? 14.621 1.375 -0.717 1.00 95.50 199 HIS A C 1
ATOM 1515 O O . HIS A 1 199 ? 15.554 1.619 -1.474 1.00 95.50 199 HIS A O 1
ATOM 1521 N N . THR A 1 200 ? 14.719 1.572 0.605 1.00 95.44 200 THR A N 1
ATOM 1522 C CA . THR A 1 200 ? 16.003 1.872 1.262 1.00 95.44 200 THR A CA 1
ATOM 1523 C C . THR A 1 200 ? 16.839 0.612 1.496 1.00 95.44 200 THR A C 1
ATOM 1525 O O . THR A 1 200 ? 18.023 0.733 1.796 1.00 95.44 200 THR A O 1
ATOM 1528 N N . PHE A 1 201 ? 16.231 -0.579 1.385 1.00 94.06 201 PHE A N 1
ATOM 1529 C CA . PHE A 1 201 ? 16.818 -1.878 1.748 1.00 94.06 201 PHE A CA 1
ATOM 1530 C C . PHE A 1 201 ? 17.374 -1.919 3.181 1.00 94.06 201 PHE A C 1
ATOM 1532 O O . PHE A 1 201 ? 18.303 -2.660 3.481 1.00 94.06 201 PHE A O 1
ATOM 1539 N N . ASP A 1 202 ? 16.789 -1.117 4.073 1.00 95.56 202 ASP A N 1
ATOM 1540 C CA . ASP A 1 202 ? 17.227 -0.950 5.457 1.00 95.56 202 ASP A CA 1
ATOM 1541 C C . ASP A 1 202 ? 16.108 -1.402 6.403 1.00 95.56 202 ASP A C 1
ATOM 1543 O O . ASP A 1 202 ? 15.060 -0.750 6.528 1.00 95.56 202 ASP A O 1
ATOM 1547 N N . ALA A 1 203 ? 16.332 -2.538 7.066 1.00 96.75 203 ALA A N 1
ATOM 1548 C CA . ALA A 1 203 ? 15.368 -3.118 7.993 1.00 96.75 203 ALA A CA 1
ATOM 1549 C C . ALA A 1 203 ? 15.074 -2.203 9.190 1.00 96.75 203 ALA A C 1
ATOM 1551 O O . ALA A 1 203 ? 13.922 -2.133 9.617 1.00 96.75 203 ALA A O 1
ATOM 1552 N N . ASP A 1 204 ? 16.054 -1.452 9.698 1.00 97.56 204 ASP A N 1
ATOM 1553 C CA . ASP A 1 204 ? 15.863 -0.571 10.853 1.00 97.56 204 ASP A CA 1
ATOM 1554 C C . ASP A 1 204 ? 14.955 0.614 10.506 1.00 97.56 204 ASP A C 1
ATOM 1556 O O . ASP A 1 204 ? 14.087 0.999 11.301 1.00 97.56 204 ASP A O 1
ATOM 1560 N N . GLN A 1 205 ? 15.096 1.173 9.301 1.00 97.38 205 GLN A N 1
ATOM 1561 C CA . GLN A 1 205 ? 14.223 2.252 8.829 1.00 97.38 205 GLN A CA 1
ATOM 1562 C C . GLN A 1 205 ? 12.778 1.788 8.639 1.00 97.38 205 GLN A C 1
ATOM 1564 O O . GLN A 1 205 ? 11.845 2.473 9.087 1.00 97.38 205 GLN A O 1
ATOM 1569 N N . VAL A 1 206 ? 12.576 0.619 8.021 1.00 98.19 206 VAL A N 1
ATOM 1570 C CA . VAL A 1 206 ? 11.236 0.031 7.882 1.00 98.19 206 VAL A CA 1
ATOM 1571 C C . VAL A 1 206 ? 10.656 -0.255 9.263 1.00 98.19 206 VAL A C 1
ATOM 1573 O O . VAL A 1 206 ? 9.537 0.183 9.550 1.00 98.19 206 VAL A O 1
ATOM 1576 N N . LYS A 1 207 ? 11.437 -0.889 10.141 1.00 98.50 207 LYS A N 1
ATOM 1577 C CA . LYS A 1 207 ? 11.040 -1.231 11.504 1.00 98.50 207 LYS A CA 1
ATOM 1578 C C . LYS A 1 207 ? 10.610 -0.014 12.314 1.00 98.50 207 LYS A C 1
ATOM 1580 O O . LYS A 1 207 ? 9.564 -0.031 12.965 1.00 98.50 207 LYS A O 1
ATOM 1585 N N . ALA A 1 208 ? 11.383 1.069 12.268 1.00 98.56 208 ALA A N 1
ATOM 1586 C CA . ALA A 1 208 ? 11.046 2.299 12.976 1.00 98.56 208 ALA A CA 1
ATOM 1587 C C . ALA A 1 208 ? 9.669 2.828 12.542 1.00 98.56 208 ALA A C 1
ATOM 1589 O O . ALA A 1 208 ? 8.849 3.231 13.377 1.00 98.56 208 ALA A O 1
ATOM 1590 N N . LYS A 1 209 ? 9.377 2.771 11.237 1.00 98.56 209 LYS A N 1
ATOM 1591 C CA . LYS A 1 209 ? 8.093 3.219 10.697 1.00 98.56 209 LYS A CA 1
ATOM 1592 C C . LYS A 1 209 ? 6.954 2.242 10.995 1.00 98.56 209 LYS A C 1
ATOM 1594 O O . LYS A 1 209 ? 5.837 2.695 11.268 1.00 98.56 209 LYS A O 1
ATOM 1599 N N . THR A 1 210 ? 7.201 0.932 10.985 1.00 98.75 210 THR A N 1
ATOM 1600 C CA . THR A 1 210 ? 6.185 -0.054 11.373 1.00 98.75 210 THR A CA 1
ATOM 1601 C C . THR A 1 210 ? 5.853 0.041 12.857 1.00 98.75 210 THR A C 1
ATOM 1603 O O . THR A 1 210 ? 4.677 -0.003 13.209 1.00 98.75 210 THR A O 1
ATOM 1606 N N . ASP A 1 211 ? 6.845 0.286 13.716 1.00 98.69 211 ASP A N 1
ATOM 1607 C CA . ASP A 1 211 ? 6.661 0.491 15.156 1.00 98.69 211 ASP A CA 1
ATOM 1608 C C . ASP A 1 211 ? 5.845 1.765 15.455 1.00 98.69 211 ASP A C 1
ATOM 1610 O O . ASP A 1 211 ? 5.020 1.775 16.373 1.00 98.69 211 ASP A O 1
ATOM 1614 N N . GLU A 1 212 ? 6.002 2.840 14.667 1.00 98.50 212 GLU A N 1
ATOM 1615 C CA . GLU A 1 212 ? 5.081 3.989 14.711 1.00 98.50 212 GLU A CA 1
ATOM 1616 C C . GLU A 1 212 ? 3.644 3.577 14.358 1.00 98.50 212 GLU A C 1
ATOM 1618 O O . GLU A 1 212 ? 2.703 3.965 15.053 1.00 98.50 212 GLU A O 1
ATOM 1623 N N . GLY A 1 213 ? 3.465 2.794 13.290 1.00 98.56 213 GLY A N 1
ATOM 1624 C CA . GLY A 1 213 ? 2.156 2.290 12.871 1.00 98.56 213 GLY A CA 1
ATOM 1625 C C . GLY A 1 213 ? 1.498 1.408 13.932 1.00 98.56 213 GLY A C 1
ATOM 1626 O O . GLY A 1 213 ? 0.306 1.561 14.203 1.00 98.56 213 GLY A O 1
ATOM 1627 N N . LEU A 1 214 ? 2.278 0.540 14.581 1.00 98.81 214 LEU A N 1
ATOM 1628 C CA . LEU A 1 214 ? 1.799 -0.378 15.611 1.00 98.81 214 LEU A CA 1
ATOM 1629 C C . LEU A 1 214 ? 1.212 0.372 16.811 1.00 98.81 214 LEU A C 1
ATOM 1631 O O . LEU A 1 214 ? 0.169 -0.037 17.322 1.00 98.81 214 LEU A O 1
ATOM 1635 N N . LYS A 1 215 ? 1.796 1.512 17.204 1.00 98.62 215 LYS A N 1
ATOM 1636 C CA . LYS A 1 215 ? 1.229 2.375 18.257 1.00 98.62 215 LYS A CA 1
ATOM 1637 C C . LYS A 1 215 ? -0.190 2.826 17.909 1.00 98.62 215 LYS A C 1
ATOM 1639 O O . LYS A 1 215 ? -1.096 2.629 18.707 1.00 98.62 215 LYS A O 1
ATOM 1644 N N . PHE A 1 216 ? -0.414 3.307 16.685 1.00 98.62 216 PHE A N 1
ATOM 1645 C CA . PHE A 1 216 ? -1.757 3.696 16.240 1.00 98.62 216 PHE A CA 1
ATOM 1646 C C . PHE A 1 216 ? -2.726 2.510 16.158 1.00 98.62 216 PHE A C 1
ATOM 1648 O O . PHE A 1 216 ? -3.909 2.663 16.462 1.00 98.62 216 PHE A O 1
ATOM 1655 N N . THR A 1 217 ? -2.254 1.317 15.770 1.00 98.62 217 THR A N 1
ATOM 1656 C CA . THR A 1 217 ? -3.113 0.120 15.780 1.00 98.62 217 THR A CA 1
ATOM 1657 C C . THR A 1 217 ? -3.526 -0.279 17.193 1.00 98.62 217 THR A C 1
ATOM 1659 O O . THR A 1 217 ? -4.687 -0.644 17.386 1.00 98.62 217 THR A O 1
ATOM 1662 N N . GLN A 1 218 ? -2.614 -0.158 18.163 1.00 98.31 218 GLN A N 1
ATOM 1663 C CA . GLN A 1 218 ? -2.867 -0.435 19.573 1.00 98.31 218 GLN A CA 1
ATOM 1664 C C . GLN A 1 218 ? -3.838 0.591 20.166 1.00 98.31 218 GLN A C 1
ATOM 1666 O O . GLN A 1 218 ? -4.842 0.200 20.755 1.00 98.31 218 GLN A O 1
ATOM 1671 N N . ASP A 1 219 ? -3.613 1.883 19.913 1.00 98.12 219 ASP A N 1
ATOM 1672 C CA . ASP A 1 219 ? -4.516 2.958 20.338 1.00 98.12 219 ASP A CA 1
ATOM 1673 C C . ASP A 1 219 ? -5.935 2.741 19.784 1.00 98.12 219 ASP A C 1
ATOM 1675 O O . ASP A 1 219 ? -6.924 2.817 20.516 1.00 98.12 219 ASP A O 1
ATOM 1679 N N . ALA A 1 220 ? -6.051 2.397 18.494 1.00 98.31 220 ALA A N 1
ATOM 1680 C CA . ALA A 1 220 ? -7.333 2.062 17.880 1.00 98.31 220 ALA A CA 1
ATOM 1681 C C . ALA A 1 220 ? -7.996 0.851 18.554 1.00 98.31 220 ALA A C 1
ATOM 1683 O O . ALA A 1 220 ? -9.206 0.859 18.790 1.00 98.31 220 ALA A O 1
ATOM 1684 N N . PHE A 1 221 ? -7.219 -0.188 18.865 1.00 97.81 221 PHE A N 1
ATOM 1685 C CA . PHE A 1 221 ? -7.725 -1.391 19.515 1.00 97.81 221 PHE A CA 1
ATOM 1686 C C . PHE A 1 221 ? -8.284 -1.084 20.911 1.00 97.81 221 PHE A C 1
ATOM 1688 O O . PHE A 1 221 ? -9.412 -1.476 21.222 1.00 97.81 221 PHE A O 1
ATOM 1695 N N . ASP A 1 222 ? -7.546 -0.319 21.716 1.00 97.88 222 ASP A N 1
ATOM 1696 C CA . ASP A 1 222 ? -7.950 0.061 23.072 1.00 97.88 222 ASP A CA 1
ATOM 1697 C C . ASP A 1 222 ? -9.208 0.943 23.070 1.00 97.88 222 ASP A C 1
ATOM 1699 O O . ASP A 1 222 ? -10.136 0.703 23.854 1.00 97.88 222 ASP A O 1
ATOM 1703 N N . LEU A 1 223 ? -9.299 1.897 22.133 1.00 97.94 223 LEU A N 1
ATOM 1704 C CA . LEU A 1 223 ? -10.507 2.699 21.908 1.00 97.94 223 LEU A CA 1
ATOM 1705 C C . LEU A 1 223 ? -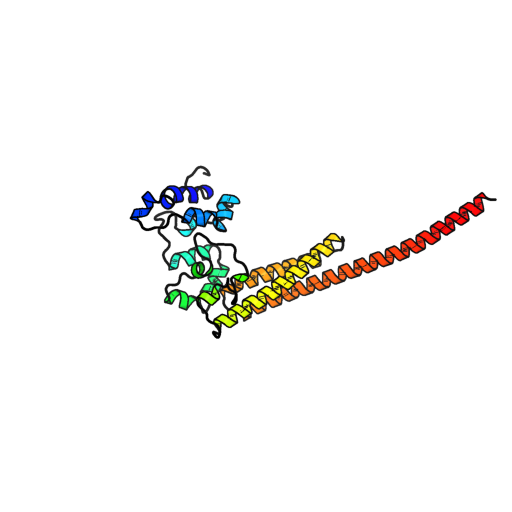11.708 1.813 21.552 1.00 97.94 223 LEU A C 1
ATOM 1707 O O . LEU A 1 223 ? -12.782 1.953 22.143 1.00 97.94 223 LEU A O 1
ATOM 1711 N N . GLY A 1 224 ? -11.534 0.865 20.630 1.00 97.25 224 GLY A N 1
ATOM 1712 C CA . GLY A 1 224 ? -12.606 -0.040 20.218 1.00 97.25 224 GLY A CA 1
ATOM 1713 C C . GLY A 1 224 ? -13.097 -0.935 21.358 1.00 97.25 224 GLY A C 1
ATOM 1714 O O . GLY A 1 224 ? -14.305 -1.053 21.588 1.00 97.25 224 GLY A O 1
ATOM 1715 N N . VAL A 1 225 ? -12.179 -1.515 22.136 1.00 97.00 225 VAL A N 1
ATOM 1716 C CA . VAL A 1 225 ? -12.520 -2.328 23.315 1.00 97.00 225 VAL A CA 1
ATOM 1717 C C . VAL A 1 225 ? -13.261 -1.497 24.365 1.00 97.00 225 VAL A C 1
ATOM 1719 O O . VAL A 1 225 ? -14.252 -1.972 24.933 1.00 97.00 225 VAL A O 1
ATOM 1722 N N . ALA A 1 226 ? -12.841 -0.250 24.602 1.00 97.25 226 ALA A N 1
ATOM 1723 C CA . ALA A 1 226 ? -13.526 0.653 25.523 1.00 97.25 226 ALA A CA 1
ATOM 1724 C C . ALA A 1 226 ? -14.978 0.922 25.090 1.00 97.25 226 ALA A C 1
ATOM 1726 O O . ALA A 1 226 ? -15.891 0.833 25.917 1.00 97.25 226 ALA A O 1
ATOM 1727 N N . GLN A 1 2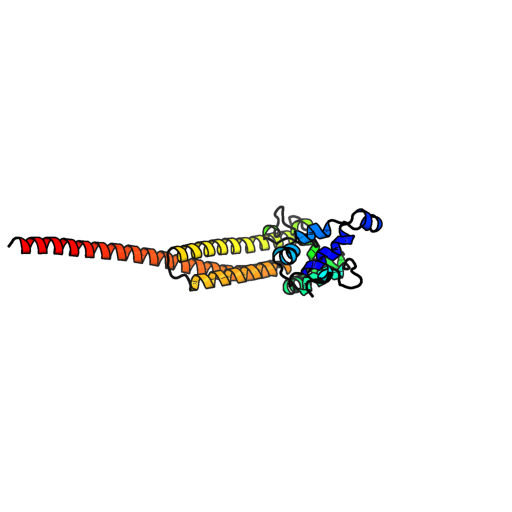27 ? -15.216 1.154 23.795 1.00 97.38 227 GLN A N 1
ATOM 1728 C CA . GLN A 1 227 ? -16.563 1.363 23.250 1.00 97.38 227 GLN A CA 1
ATOM 1729 C C . GLN A 1 227 ? -17.438 0.109 23.362 1.00 97.38 227 GLN A C 1
ATOM 1731 O O . GLN A 1 227 ? -18.604 0.190 23.753 1.00 97.38 227 GLN A O 1
ATOM 1736 N N . LEU A 1 228 ? -16.891 -1.079 23.100 1.00 95.62 228 LEU A N 1
ATOM 1737 C CA . LEU A 1 228 ? -17.650 -2.322 23.272 1.00 95.62 228 LEU A CA 1
ATOM 1738 C C . LEU A 1 228 ? -17.989 -2.603 24.744 1.00 95.62 228 LEU A C 1
ATOM 1740 O O . LEU A 1 228 ? -19.078 -3.102 25.046 1.00 95.62 228 LEU A O 1
ATOM 1744 N N . LYS A 1 229 ? -17.102 -2.240 25.674 1.00 96.38 229 LYS A N 1
ATOM 1745 C CA . LYS A 1 229 ? -17.375 -2.331 27.115 1.00 96.38 229 LYS A CA 1
ATOM 1746 C C . LYS A 1 229 ? -18.475 -1.357 27.544 1.00 96.38 229 LYS A C 1
ATOM 1748 O O . LYS A 1 229 ? -19.380 -1.745 28.285 1.00 96.38 229 LYS A O 1
ATOM 1753 N N . GLU A 1 230 ? -18.442 -0.128 27.038 1.00 96.31 230 GLU A N 1
ATOM 1754 C CA . GLU A 1 230 ? -19.487 0.875 27.264 1.00 96.31 230 GLU A CA 1
ATOM 1755 C C . GLU A 1 230 ? -20.844 0.412 26.702 1.00 96.31 230 GLU A C 1
ATOM 1757 O O . GLU A 1 230 ? -21.876 0.542 27.364 1.00 96.31 230 GLU A O 1
ATOM 1762 N N . LEU A 1 231 ? -20.865 -0.231 25.529 1.00 95.56 231 LEU A N 1
ATOM 1763 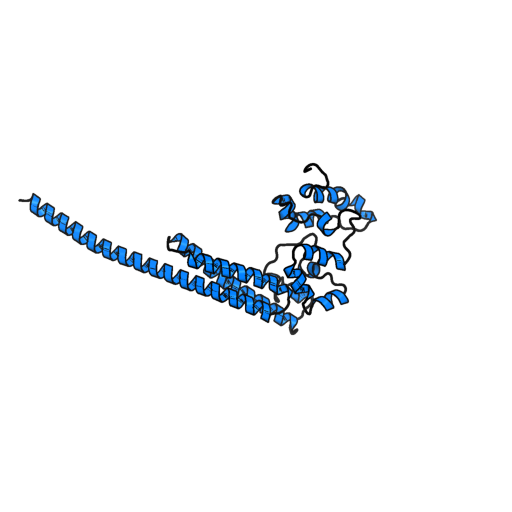C CA . LEU A 1 231 ? -22.079 -0.839 24.975 1.00 95.56 231 LEU A CA 1
ATOM 1764 C C . LEU A 1 231 ? -22.676 -1.891 25.919 1.00 95.56 231 LEU A C 1
ATOM 1766 O O . LEU A 1 231 ? -23.891 -1.906 26.150 1.00 95.56 231 LEU A O 1
ATOM 1770 N N . GLN A 1 232 ? -21.842 -2.784 26.461 1.00 95.44 232 GLN A N 1
ATOM 1771 C CA . GLN A 1 232 ? -22.291 -3.804 27.412 1.00 95.44 232 GLN A CA 1
ATOM 1772 C C . GLN A 1 232 ? -22.869 -3.169 28.680 1.00 95.44 232 GLN A C 1
ATOM 1774 O O . GLN A 1 232 ? -23.934 -3.588 29.143 1.00 95.44 232 GLN A O 1
ATOM 1779 N N . PHE A 1 233 ? -22.224 -2.121 29.193 1.00 96.19 233 PHE A N 1
ATOM 1780 C CA . PHE A 1 233 ? -22.713 -1.365 30.341 1.00 96.19 233 PHE A CA 1
ATOM 1781 C C . PHE A 1 233 ? -24.086 -0.727 30.068 1.00 96.19 233 PHE A C 1
ATOM 1783 O O . PHE A 1 233 ? -25.019 -0.918 30.854 1.00 96.19 233 PHE A O 1
ATOM 1790 N N . ARG A 1 234 ? -24.260 -0.061 28.918 1.00 95.50 234 ARG A N 1
ATOM 1791 C CA . ARG A 1 234 ? -25.542 0.543 28.505 1.00 95.50 234 ARG A CA 1
ATOM 1792 C C . ARG A 1 234 ? -26.659 -0.488 28.381 1.00 95.50 234 ARG A C 1
ATOM 1794 O O . ARG A 1 234 ? -27.770 -0.249 28.852 1.00 95.50 234 ARG A O 1
ATOM 1801 N N . ARG A 1 235 ? -26.371 -1.654 27.793 1.00 95.38 235 ARG A N 1
ATOM 1802 C CA . ARG A 1 235 ? -27.343 -2.755 27.668 1.00 95.38 235 ARG A CA 1
ATOM 1803 C C . ARG A 1 235 ? -27.760 -3.303 29.027 1.00 95.38 235 ARG A C 1
ATOM 1805 O O . ARG A 1 235 ? -28.949 -3.514 29.259 1.00 95.38 235 ARG A O 1
ATOM 1812 N N . PHE A 1 236 ? -26.801 -3.496 29.927 1.00 96.12 236 PHE A N 1
ATOM 1813 C CA . PHE A 1 236 ? -27.081 -3.961 31.281 1.00 96.12 236 PHE A CA 1
ATOM 1814 C C . PHE A 1 236 ? -27.926 -2.946 32.066 1.00 96.12 236 PHE A C 1
ATOM 1816 O O . PHE A 1 236 ? -28.958 -3.310 32.634 1.00 96.12 236 PHE A O 1
ATOM 1823 N N . GLY A 1 237 ? -27.553 -1.663 32.025 1.00 95.50 237 GLY A N 1
ATOM 1824 C CA . GLY A 1 237 ? -28.308 -0.581 32.660 1.00 95.50 237 GLY A CA 1
ATOM 1825 C C . GLY A 1 237 ? -29.734 -0.454 32.117 1.00 95.50 237 GLY A C 1
ATOM 1826 O O . GLY A 1 237 ? -30.682 -0.343 32.896 1.00 95.50 237 GLY A O 1
ATOM 1827 N N . PHE A 1 238 ? -29.911 -0.558 30.796 1.00 95.56 238 PHE A N 1
ATOM 1828 C CA . PHE A 1 238 ? -31.234 -0.571 30.167 1.00 95.56 238 PHE A CA 1
ATOM 1829 C C . PHE A 1 238 ? -32.084 -1.765 30.627 1.00 95.56 238 PHE A C 1
ATOM 1831 O O . PHE A 1 238 ? -33.274 -1.601 30.905 1.00 95.56 238 PHE A O 1
ATOM 1838 N N . GLY A 1 239 ? -31.481 -2.950 30.769 1.00 96.25 239 GLY A N 1
ATOM 1839 C CA . GLY A 1 239 ? -32.152 -4.132 31.313 1.00 96.25 239 GLY A CA 1
ATOM 1840 C C . GLY A 1 239 ? -32.666 -3.911 32.739 1.00 96.25 239 GLY A C 1
ATOM 1841 O O . GLY A 1 239 ? -33.836 -4.177 33.019 1.00 96.25 239 GLY A O 1
ATOM 1842 N N . ILE A 1 240 ? -31.830 -3.345 33.618 1.00 96.88 240 ILE A N 1
ATOM 1843 C CA . ILE A 1 240 ? -32.220 -2.998 34.995 1.00 96.88 240 ILE A CA 1
ATOM 1844 C C . ILE A 1 240 ? -33.349 -1.961 35.003 1.00 96.88 240 ILE A C 1
ATOM 1846 O O . ILE A 1 240 ? -34.361 -2.157 35.677 1.00 96.88 240 ILE A O 1
ATOM 1850 N N . ALA A 1 241 ? -33.209 -0.871 34.244 1.00 96.56 241 ALA A N 1
ATOM 1851 C CA . ALA A 1 241 ? -34.220 0.183 34.185 1.00 96.56 241 ALA A CA 1
ATOM 1852 C C . ALA A 1 241 ? -35.571 -0.353 33.683 1.00 96.56 241 ALA A C 1
ATOM 1854 O O . ALA A 1 241 ? -36.615 -0.067 34.272 1.00 96.56 241 ALA A O 1
ATOM 1855 N N . THR A 1 242 ? -35.550 -1.196 32.648 1.00 96.56 242 THR A N 1
ATOM 1856 C CA . THR A 1 242 ? -36.750 -1.838 32.094 1.00 96.56 242 THR A CA 1
ATOM 1857 C C . THR A 1 242 ? -37.413 -2.764 33.113 1.00 96.56 242 THR A C 1
ATOM 1859 O O . THR A 1 242 ? -38.640 -2.768 33.228 1.00 96.56 242 THR A O 1
ATOM 1862 N N . PHE A 1 243 ? -36.628 -3.509 33.897 1.00 97.06 243 PHE A N 1
ATOM 1863 C CA . PHE A 1 243 ? -37.145 -4.363 34.967 1.00 97.06 243 PHE A CA 1
ATOM 1864 C C . PHE A 1 243 ? -37.877 -3.552 36.046 1.00 97.06 243 PHE A C 1
ATOM 1866 O O . PHE A 1 243 ? -39.032 -3.847 36.358 1.00 97.06 243 PHE A O 1
ATOM 1873 N N . PHE A 1 244 ? -37.260 -2.481 36.555 1.00 97.44 244 PHE A N 1
ATOM 1874 C CA . PHE A 1 244 ? -37.901 -1.603 37.540 1.00 97.44 244 PHE A CA 1
ATOM 1875 C C . PHE A 1 244 ? -39.158 -0.922 36.987 1.00 97.44 244 PHE A C 1
ATOM 1877 O O . PHE A 1 244 ? -40.194 -0.920 37.654 1.00 97.44 244 PHE A O 1
ATOM 1884 N N . MET A 1 245 ? -39.108 -0.407 35.756 1.00 96.31 245 MET A N 1
ATOM 1885 C CA . MET A 1 245 ? -40.277 0.189 35.101 1.00 96.31 245 MET A CA 1
ATOM 1886 C C . MET A 1 245 ? -41.420 -0.816 34.941 1.00 96.31 245 MET A C 1
ATOM 1888 O O . MET A 1 245 ? -42.574 -0.481 35.200 1.00 96.31 245 MET A O 1
ATOM 1892 N N . SER A 1 246 ? -41.106 -2.063 34.588 1.00 96.62 246 SER A N 1
ATOM 1893 C CA . SER A 1 246 ? -42.102 -3.132 34.467 1.00 96.62 246 SER A CA 1
ATOM 1894 C C . SER A 1 246 ? -42.765 -3.444 35.810 1.00 96.62 246 SER A C 1
ATOM 1896 O O . SER A 1 246 ? -43.985 -3.586 35.864 1.00 96.62 246 SER A O 1
ATOM 1898 N N . ILE A 1 247 ? -42.000 -3.476 36.909 1.00 97.50 247 ILE A N 1
ATOM 1899 C CA . ILE A 1 247 ? -42.553 -3.653 38.263 1.00 97.50 247 ILE A CA 1
ATOM 1900 C C . ILE A 1 247 ? -43.528 -2.524 38.603 1.00 97.50 247 ILE A C 1
ATOM 1902 O O . ILE A 1 247 ? -44.632 -2.794 39.079 1.00 97.50 247 ILE A O 1
ATOM 1906 N N . VAL A 1 248 ? -43.151 -1.268 38.341 1.00 97.31 248 VAL A N 1
ATOM 1907 C CA . VAL A 1 248 ? -44.014 -0.109 38.618 1.00 97.31 248 VAL A CA 1
ATOM 1908 C C . VAL A 1 248 ? -45.292 -0.170 37.782 1.00 97.31 248 VAL A C 1
ATOM 1910 O O . VAL A 1 248 ? -46.378 0.028 38.324 1.00 97.31 248 VAL A O 1
ATOM 1913 N N . LEU A 1 249 ? -45.196 -0.502 36.491 1.00 97.12 249 LEU A N 1
ATOM 1914 C CA . LEU A 1 249 ? -46.360 -0.648 35.611 1.00 97.12 249 LEU A CA 1
ATOM 1915 C C . LEU A 1 249 ? -47.312 -1.752 36.090 1.00 97.12 249 LEU A C 1
ATOM 1917 O O . LEU A 1 249 ? -48.526 -1.544 36.129 1.00 97.12 249 LEU A O 1
ATOM 1921 N N . VAL A 1 250 ? -46.778 -2.901 36.512 1.00 97.00 250 VAL A N 1
ATOM 1922 C CA . VAL A 1 250 ? -47.578 -4.003 37.067 1.00 97.00 250 VAL A CA 1
ATOM 1923 C C . VAL A 1 250 ? -48.248 -3.589 38.381 1.00 97.00 250 VAL A C 1
ATOM 1925 O O . VAL A 1 250 ? -49.440 -3.841 38.569 1.00 97.00 250 VAL A O 1
ATOM 1928 N N . ALA A 1 251 ? -47.526 -2.909 39.274 1.00 96.12 251 ALA A N 1
ATOM 1929 C CA . ALA A 1 251 ? -48.085 -2.407 40.529 1.00 96.12 251 ALA A CA 1
ATOM 1930 C C . ALA A 1 251 ? -49.210 -1.382 40.292 1.00 96.12 251 ALA A C 1
ATOM 1932 O O . ALA A 1 251 ? -50.263 -1.465 40.929 1.00 96.12 251 ALA A O 1
ATOM 1933 N N . LEU A 1 252 ? -49.024 -0.460 39.341 1.00 95.75 252 LEU A N 1
ATOM 1934 C CA . LEU A 1 252 ? -50.049 0.505 38.933 1.00 95.75 252 LEU A CA 1
ATOM 1935 C C . LEU A 1 252 ? -51.285 -0.191 38.357 1.00 95.75 252 LEU A C 1
ATOM 1937 O O . LEU A 1 252 ? -52.400 0.150 38.746 1.00 95.75 252 LEU A O 1
ATOM 1941 N N . TYR A 1 253 ? -51.106 -1.202 37.502 1.00 96.50 253 TYR A N 1
ATOM 1942 C CA . TYR A 1 253 ? -52.212 -1.993 36.958 1.00 96.50 253 TYR A CA 1
ATOM 1943 C C . TYR A 1 253 ? -53.054 -2.641 38.066 1.00 96.50 253 TYR A C 1
ATOM 1945 O O . TYR A 1 253 ? -54.281 -2.503 38.085 1.00 96.50 253 TYR A O 1
ATOM 1953 N N . PHE A 1 254 ? -52.405 -3.302 39.031 1.00 96.12 254 PHE A N 1
ATOM 1954 C CA . PHE A 1 254 ? -53.114 -3.888 40.168 1.00 96.12 254 PHE A CA 1
ATOM 1955 C C . PHE A 1 254 ? -53.812 -2.826 41.018 1.00 96.12 254 PHE A C 1
ATOM 1957 O O . PHE A 1 254 ? -54.926 -3.067 41.487 1.00 96.12 254 PHE A O 1
ATOM 1964 N N . LYS A 1 255 ? -53.203 -1.646 41.188 1.00 94.38 255 LYS A N 1
ATOM 1965 C CA . LYS A 1 255 ? -53.809 -0.570 41.971 1.00 94.38 255 LYS A CA 1
ATOM 1966 C C . LYS A 1 255 ? -55.043 0.033 41.301 1.00 94.38 255 LYS A C 1
ATOM 1968 O O . LYS A 1 255 ? -56.024 0.291 41.992 1.00 94.38 255 LYS A O 1
ATOM 1973 N N . ILE A 1 256 ? -55.018 0.224 39.983 1.00 94.38 256 ILE A N 1
ATOM 1974 C CA . ILE A 1 256 ? -56.179 0.703 39.216 1.00 94.38 256 ILE A CA 1
ATOM 1975 C C . ILE A 1 256 ? -57.339 -0.290 39.350 1.00 94.38 256 ILE A C 1
ATOM 1977 O O . ILE A 1 256 ? -58.446 0.102 39.708 1.00 94.38 256 ILE A O 1
ATOM 1981 N N . LYS A 1 257 ? -57.063 -1.591 39.189 1.00 93.75 257 LYS A N 1
ATOM 1982 C CA . LYS A 1 257 ? -58.071 -2.655 39.325 1.00 93.75 257 LYS A CA 1
ATOM 1983 C C . LYS A 1 257 ? -58.700 -2.731 40.725 1.00 93.75 257 LYS A C 1
ATOM 1985 O O . LYS A 1 257 ? -59.848 -3.145 40.860 1.00 93.75 257 LYS A O 1
ATOM 1990 N N . ASP A 1 258 ? -57.946 -2.381 41.764 1.00 93.31 258 ASP A N 1
ATOM 1991 C CA . ASP A 1 258 ? -58.434 -2.294 43.147 1.00 93.31 258 ASP A CA 1
ATOM 1992 C C . ASP A 1 258 ? -59.366 -1.085 43.354 1.00 93.31 258 ASP A C 1
ATOM 1994 O O . ASP A 1 258 ? -60.358 -1.185 44.072 1.00 93.31 258 ASP A O 1
ATOM 1998 N N . ILE A 1 259 ? -59.088 0.041 42.685 1.00 92.50 259 ILE A N 1
ATOM 1999 C CA . ILE A 1 259 ? -59.928 1.248 42.732 1.00 92.50 259 ILE A CA 1
ATOM 2000 C C . ILE A 1 259 ? -61.243 1.039 41.969 1.00 92.50 259 ILE A C 1
ATOM 2002 O O . ILE A 1 259 ? -62.289 1.373 42.505 1.00 92.50 259 ILE A O 1
ATOM 2006 N N . GLU A 1 260 ? -61.216 0.447 40.771 1.00 89.88 260 GLU A N 1
ATOM 2007 C CA . GLU A 1 260 ? -62.421 0.204 39.948 1.00 89.88 260 GLU A CA 1
ATOM 2008 C C . GLU A 1 260 ? -63.388 -0.837 40.540 1.00 89.88 260 GLU A C 1
ATOM 2010 O O . GLU A 1 260 ? -64.537 -0.938 40.115 1.00 89.88 260 GLU A O 1
ATOM 2015 N N . LYS A 1 261 ? -62.928 -1.644 41.504 1.00 77.56 261 LYS A N 1
ATOM 2016 C CA . LYS A 1 261 ? -63.764 -2.616 42.225 1.00 77.56 261 LYS A CA 1
ATOM 2017 C C . LYS A 1 261 ? -64.558 -2.012 43.390 1.00 77.56 261 LYS A C 1
ATOM 2019 O O . LYS A 1 261 ? -65.397 -2.726 43.943 1.00 77.56 261 LYS A O 1
ATOM 2024 N N . LYS A 1 262 ? -64.266 -0.774 43.794 1.00 54.75 262 LYS A N 1
ATOM 2025 C CA . LYS A 1 262 ? -65.013 -0.027 44.817 1.00 54.75 262 LYS A CA 1
ATOM 2026 C C . LYS A 1 262 ? -66.029 0.900 44.173 1.00 54.75 262 LYS A C 1
ATOM 2028 O O . LYS A 1 262 ? -67.106 1.040 44.788 1.00 54.75 262 LYS A O 1
#

pLDDT: mean 92.26, std 8.45, range [49.25, 98.81]

=== Feature glossary ===
A reading guide for the features in this record.

Start from the sequence.

  · Sequence gives the chain of amino acids in standard one-letter code (A=alanine, C=cysteine, …, Y=tyrosine), read N→C. It is the only feature that is directly encoded by the gene; all structural features are derived from the folded form of this sequence.

Fold it, and you get atomic coordinates and the backbone conformation that goes with them.

  · Structure coordinates are given as an mmCIF _atom_site loop: one row per atom with element, residue name, chain id, sequence number, and x/y/z position in Å. Only the four main-chain atoms per residue are included here; side chains are omitted to keep the record compact.

  · Backbone dihedral angles. Every residue except chain termini has a φ (preceding-C → N → Cα → C) and a ψ (N → Cα → C → next-N). They are reported in degrees following the IUPAC sign convention. Secondary structure is essentially a statement about which (φ, ψ) basin each residue occupies.

  · Eight-state secondary structure (DSSP): H is the canonical α-helix, G the tighter 3₁₀-helix, I the wider π-helix; E/B are β-structure, T and S are turns and bends, and '-' is everything else. DSSP derives these from the pattern of main-chain N–H···O=C hydrogen bonds, not from the sequence.

  · SS3 is a coarse helix/strand/coil call (letters a/b/c) made by the P-SEA algorithm from inter-Cα distances and dihedrals. It is less detailed than DSSP but needs only Cα positions.

Summarize the fold with a handful of shape descriptors and a per-residue structural alphabet.

  · Radius of gyration (Rg) is the root-mean-square distance of Cα atoms from their centroid — a single number for overall size and compactness. A globular domain of N residues has Rg ≈ 2.2·N^0.38 Å; an extended or disordered chain has a much larger Rg. The Cα contact count is the number of residue pairs whose Cα atoms are within 8 Å and are more than four positions apart in sequence — a standard proxy for tertiary packing density. The bounding box is the smallest axis-aligned box enclosing all Cα atoms.

  · 3Di is Foldseek's structural alphabet. Each residue is assigned one of twenty discrete states based on how its Cα sits relative to its spatial (not sequential) neighbors. Aligning 3Di strings finds structural homologs roughly as well as full 3D superposition, but orders of magnitude faster.

  · Solvent-accessible surface area (SASA) is the area in Å² traced out by the centre of a 1.4 Å probe sphere (a water molecule) rolled over the protein's van der Waals surface (Shrake–Rupley / Lee–Richards construction). Buried residues have near-zero SASA; fully exposed residues can exceed 200 Å². The total SASA scales roughly with the number of surface residues.

Ask how reliable the model is.

  · For AlphaFold models, the B-factor field carries pLDDT — the model's own estimate of local accuracy on a 0–100 scale. Regions with pLDDT<50 should be treated as essentially unmodeled; they often correspond to intrinsically disordered segments.

  · For experimental (PDB) structures, the B-factor (temperature factor) quantifies the positional spread of each atom in the crystal — a combination of thermal vibration and static disorder — in units of Å². High B-factors mark flexible loops or poorly resolved regions; low B-factors mark the rigid, well-ordered core.

  · Predicted Aligned Error (PAE) is an AlphaFold confidence matrix: entry (i, j) is the expected error in the position of residue j, in ångströms, when the prediction is superimposed on the true structure at residue i. Low PAE within a block of residues means that block is internally rigid and well-predicted; high PAE between two blocks means their relative placement is uncertain even if each block individually is confident.

Place it in context: what it resembles, what it is annotated as, and how it looks.

  · Structural nearest neighbors (via Foldseek easy-search vs the PDB). Reported per hit: target PDB id, E-value, and alignment TM-score. A TM-score above ~0.5 is the conventional threshold for 'same fold'.

  · Functional annotations link the protein to curated databases. InterPro entries identify conserved domains and families by matching the sequence against member-database signatures (Pfam, PROSITE, CDD, …). Gene Ontology (GO) terms describe molecular function, biological process, and cellular component in a controlled vocabulary. CATH places the structure in a hierarchical fold classification (Class/Architecture/Topology/Homologous-superfamily). The organism is the source species.

  · The contact map is a binary N×N matrix image: pixel (i, j) is dark where Cα_i and Cα_j are within 8 Å and |i−j|>4. Because the |i−j|>4 filter removes local helical contacts, off-diagonal stripes parallel to the main diagonal indicate parallel β-sheets; stripes perpendicular to it indicate antiparallel β-sheets. The Ramachandran plot scatters every residue's (φ, ψ) pair against the sterically allowed regions. The PAE heatmap renders the predicted-aligned-error matrix.

  · Six rendered views show the 3D structure from the faces of a cube — i.e. along ±x, ±y, ±z. Rendering representation is drawn randomly per protein from cartoon (secondary-structure ribbons), sticks (backbone bonds), or molecular surface; coloring is either N→C rainbow (blue at the N-terminus through red at the C-terminus) or one color per chain.